Protein AF-A0A8S8Z3J7-F1 (afdb_monomer)

Foldseek 3Di:
DDPVVQPDDQKDKPVVDPCLPRPVLVLLLFFLEKEWEFQAAAPQLLLSSLVSNPPPPLSRAYEYEYEPDDDPVRVLVLLLLLDPPPVSCVPDDVVVVPPPSSVSSSVCNVSNRYWYKYWYWDPVCPPDGSHFTKMWGAHPVRKIKMKGWPDSSRDDPDDPDTIMIGIDICVPHVVVNVVVVVVSVCVVVVVPPPPTIDIGGSNPPPPD

pLDDT: mean 75.48, std 17.72, range [29.05, 98.0]

Structure (mmCIF, N/CA/C/O backbone):
data_AF-A0A8S8Z3J7-F1
#
_entry.id   AF-A0A8S8Z3J7-F1
#
loop_
_atom_site.group_PDB
_atom_site.id
_atom_site.type_symbol
_atom_site.label_atom_id
_atom_site.label_alt_id
_atom_site.label_comp_id
_atom_site.label_asym_id
_atom_site.label_entity_id
_atom_site.label_seq_id
_atom_site.pdbx_PDB_ins_code
_atom_site.Cartn_x
_atom_site.Cartn_y
_atom_site.Cartn_z
_atom_site.occupancy
_atom_site.B_iso_or_equiv
_atom_site.auth_seq_id
_atom_site.auth_comp_id
_atom_site.auth_asym_id
_atom_site.auth_atom_id
_atom_site.pdbx_PDB_model_num
ATOM 1 N N . MET A 1 1 ? -15.210 4.268 5.937 1.00 72.75 1 MET A N 1
ATOM 2 C CA . MET A 1 1 ? -13.773 3.992 5.770 1.00 72.75 1 MET A CA 1
ATOM 3 C C . MET A 1 1 ? -13.221 3.736 7.153 1.00 72.75 1 MET A C 1
ATOM 5 O O . MET A 1 1 ? -12.963 4.691 7.869 1.00 72.75 1 MET A O 1
ATOM 9 N N . GLU A 1 2 ? -13.207 2.475 7.576 1.00 88.94 2 GLU A N 1
ATOM 10 C CA . GLU A 1 2 ? -12.781 2.101 8.930 1.00 88.94 2 GLU A CA 1
ATOM 11 C C . GLU A 1 2 ? -12.040 0.768 8.865 1.00 88.94 2 GLU A C 1
ATOM 13 O O . GLU A 1 2 ? -12.659 -0.281 8.665 1.00 88.94 2 GLU A O 1
ATOM 18 N N . LEU A 1 3 ? -10.720 0.798 9.036 1.00 93.88 3 LEU A N 1
ATOM 19 C CA . LEU A 1 3 ? -9.880 -0.398 8.946 1.00 93.88 3 LEU A CA 1
ATOM 20 C C . LEU A 1 3 ? -10.186 -1.393 10.072 1.00 93.88 3 LEU A C 1
ATOM 22 O O . LEU A 1 3 ? -10.166 -2.599 9.844 1.00 93.88 3 LEU A O 1
ATOM 26 N N . ARG A 1 4 ? -10.576 -0.908 11.257 1.00 95.06 4 ARG A N 1
ATOM 27 C CA . ARG A 1 4 ? -10.956 -1.749 12.410 1.00 95.06 4 ARG A CA 1
ATOM 28 C C . ARG A 1 4 ? -12.144 -2.677 12.167 1.00 95.06 4 ARG A C 1
ATOM 30 O O . ARG A 1 4 ? -12.297 -3.661 12.884 1.00 95.06 4 ARG A O 1
ATOM 37 N N . LYS A 1 5 ? -13.017 -2.361 11.205 1.00 94.69 5 LYS A N 1
ATOM 38 C CA . LYS A 1 5 ? -14.177 -3.207 10.873 1.00 94.69 5 LYS A CA 1
ATOM 39 C C . LYS A 1 5 ? -13.793 -4.417 10.020 1.00 94.69 5 LYS A C 1
ATOM 41 O O . LYS A 1 5 ? -14.600 -5.336 9.874 1.00 94.69 5 LYS A O 1
ATOM 46 N N . LEU A 1 6 ? -12.588 -4.422 9.451 1.00 94.94 6 LEU A N 1
ATOM 47 C CA . LEU A 1 6 ? -12.084 -5.530 8.655 1.00 94.94 6 LEU A CA 1
ATOM 48 C C . LEU A 1 6 ? -11.658 -6.684 9.568 1.00 94.94 6 LEU A C 1
ATOM 50 O O . LEU A 1 6 ? -10.992 -6.491 10.583 1.00 94.94 6 LEU A O 1
ATOM 54 N N . LYS A 1 7 ? -12.021 -7.908 9.182 1.00 95.19 7 LYS A N 1
ATOM 55 C CA . LYS A 1 7 ? -11.568 -9.132 9.854 1.00 95.19 7 LYS A CA 1
ATOM 56 C C . LYS A 1 7 ? -10.196 -9.525 9.313 1.00 95.19 7 LYS A C 1
ATOM 58 O O . LYS A 1 7 ? -10.094 -10.415 8.473 1.00 95.19 7 LYS A O 1
ATOM 63 N N . LEU A 1 8 ? -9.169 -8.802 9.749 1.00 96.44 8 LEU A N 1
ATOM 64 C CA . LEU A 1 8 ? -7.796 -9.021 9.304 1.00 96.44 8 LEU A CA 1
ATOM 65 C C . LEU A 1 8 ? -7.154 -10.187 10.063 1.00 96.44 8 LEU A C 1
ATOM 67 O O . LEU A 1 8 ? -7.309 -10.293 11.280 1.00 96.44 8 LEU A O 1
ATOM 71 N N . LYS A 1 9 ? -6.430 -11.047 9.344 1.00 96.25 9 LYS A N 1
ATOM 72 C CA . LYS A 1 9 ? -5.536 -12.049 9.937 1.00 96.25 9 LYS A CA 1
ATOM 73 C C . LYS A 1 9 ? -4.195 -11.399 10.280 1.00 96.25 9 LYS A C 1
ATOM 75 O O . LYS A 1 9 ? -3.799 -10.437 9.629 1.00 96.25 9 LYS A O 1
ATOM 80 N N . GLU A 1 10 ? -3.480 -11.954 11.254 1.00 95.44 10 GLU A N 1
ATOM 81 C CA . GLU A 1 10 ? -2.094 -11.556 11.562 1.00 95.44 10 GLU A CA 1
ATOM 82 C C . GLU A 1 10 ? -1.112 -11.986 10.464 1.00 95.44 10 GLU A C 1
ATOM 84 O O . GLU A 1 10 ? -0.053 -11.389 10.303 1.00 95.44 10 GLU A O 1
ATOM 89 N N . GLN A 1 11 ? -1.472 -13.006 9.684 1.00 94.25 11 GLN A N 1
ATOM 90 C CA . GLN A 1 11 ? -0.687 -13.497 8.562 1.00 94.25 11 GLN A CA 1
ATOM 91 C C . GLN A 1 11 ? -1.610 -13.944 7.430 1.00 94.25 11 GLN A C 1
ATOM 93 O O . GLN A 1 11 ? -2.671 -14.521 7.680 1.00 94.25 11 GLN A O 1
ATOM 98 N N . TYR A 1 12 ? -1.177 -13.697 6.197 1.00 92.00 12 TYR A N 1
ATOM 99 C CA . TYR A 1 12 ? -1.785 -14.254 4.992 1.00 92.00 12 TYR A CA 1
ATOM 100 C C . TYR A 1 12 ? -0.725 -14.975 4.175 1.00 92.00 12 TYR A C 1
ATOM 102 O O . TYR A 1 12 ? 0.413 -14.498 4.068 1.00 92.00 12 TYR A O 1
ATOM 110 N N . ARG A 1 13 ? -1.109 -16.093 3.563 1.00 88.31 13 ARG A N 1
ATOM 111 C CA . ARG A 1 13 ? -0.211 -16.887 2.725 1.00 88.31 13 ARG A CA 1
ATOM 112 C C . ARG A 1 13 ? -0.861 -17.214 1.395 1.00 88.31 13 ARG A C 1
ATOM 114 O O . ARG A 1 13 ? -2.010 -17.626 1.357 1.00 88.31 13 ARG A O 1
ATOM 121 N N . SER A 1 14 ? -0.133 -17.071 0.295 1.00 85.06 14 SER A N 1
ATOM 122 C CA . SER A 1 14 ? -0.703 -17.234 -1.050 1.00 85.06 14 SER A CA 1
ATOM 123 C C . SER A 1 14 ? -1.132 -18.664 -1.404 1.00 85.06 14 SER A C 1
ATOM 125 O O . SER A 1 14 ? -1.750 -18.868 -2.446 1.00 85.06 14 SER A O 1
ATOM 127 N N . ASP A 1 15 ? -0.748 -19.663 -0.606 1.00 83.94 15 ASP A N 1
ATOM 128 C CA . ASP A 1 15 ? -1.207 -21.050 -0.724 1.00 83.94 15 ASP A CA 1
ATOM 129 C C . ASP A 1 15 ? -2.569 -21.296 -0.061 1.00 83.94 15 ASP A C 1
ATOM 131 O O . ASP A 1 15 ? -3.255 -22.251 -0.426 1.00 83.94 15 ASP A O 1
ATOM 135 N N . GLU A 1 16 ? -2.980 -20.422 0.858 1.00 87.12 16 GLU A N 1
ATOM 136 C CA . GLU A 1 16 ? -4.229 -20.535 1.620 1.00 87.12 16 GLU A CA 1
ATOM 137 C C . GLU A 1 16 ? -5.204 -19.377 1.346 1.00 87.12 16 GLU A C 1
ATOM 139 O O . GLU A 1 16 ? -6.417 -19.554 1.453 1.00 87.12 16 GLU A O 1
ATOM 144 N N . ASP A 1 17 ? -4.680 -18.213 0.960 1.00 88.25 17 ASP A N 1
ATOM 145 C CA . ASP A 1 17 ? -5.386 -16.938 0.865 1.00 88.25 17 ASP A CA 1
ATOM 146 C C . ASP A 1 17 ? -5.181 -16.255 -0.490 1.00 88.25 17 ASP A C 1
ATOM 148 O O . ASP A 1 17 ? -4.097 -16.294 -1.085 1.00 88.25 17 ASP A O 1
ATOM 152 N N . ASP A 1 18 ? -6.183 -15.494 -0.932 1.00 87.88 18 ASP A N 1
ATOM 153 C CA . ASP A 1 18 ? -5.989 -14.492 -1.975 1.00 87.88 18 ASP A CA 1
ATOM 154 C C . ASP A 1 18 ? -5.575 -13.171 -1.314 1.00 87.88 18 ASP A C 1
ATOM 156 O O . ASP A 1 18 ? -6.403 -12.316 -1.018 1.00 87.88 18 ASP A O 1
ATOM 160 N N . ILE A 1 19 ? -4.267 -12.972 -1.105 1.00 87.81 19 ILE A N 1
ATOM 161 C CA . ILE A 1 19 ? -3.706 -11.755 -0.479 1.00 87.81 19 ILE A CA 1
ATOM 162 C C . ILE A 1 19 ? -4.252 -10.464 -1.123 1.00 87.81 19 ILE A C 1
ATOM 164 O O . ILE A 1 19 ? -4.413 -9.441 -0.451 1.00 87.81 19 ILE A O 1
ATOM 168 N N . VAL A 1 20 ? -4.545 -10.477 -2.427 1.00 84.44 20 VAL A N 1
ATOM 169 C CA . VAL A 1 20 ? -5.069 -9.294 -3.112 1.00 84.44 20 VAL A CA 1
ATOM 170 C C . VAL A 1 20 ? -6.524 -9.054 -2.720 1.00 84.44 20 VAL A C 1
ATOM 172 O O . VAL A 1 20 ? -6.868 -7.952 -2.288 1.00 84.44 20 VAL A O 1
ATOM 175 N N . SER A 1 21 ? -7.373 -10.067 -2.878 1.00 86.31 21 SER A N 1
ATOM 176 C CA . SER A 1 21 ? -8.821 -9.941 -2.680 1.00 86.31 21 SER A CA 1
ATOM 177 C C . SER A 1 21 ? -9.226 -9.922 -1.202 1.00 86.31 21 SER A C 1
ATOM 179 O O . SER A 1 21 ? -10.157 -9.205 -0.839 1.00 86.31 21 SER A O 1
ATOM 181 N N . ASP A 1 22 ? -8.509 -10.656 -0.352 1.00 90.44 22 ASP A N 1
ATOM 182 C CA . ASP A 1 22 ? -8.844 -10.873 1.059 1.00 90.44 22 ASP A CA 1
ATOM 183 C C . ASP A 1 22 ? -8.201 -9.837 1.991 1.00 90.44 22 ASP A C 1
ATOM 185 O O . ASP A 1 22 ? -8.687 -9.615 3.102 1.00 90.44 22 ASP A O 1
ATOM 189 N N . PHE A 1 23 ? -7.122 -9.180 1.548 1.00 91.88 23 PHE A N 1
ATOM 190 C CA . PHE A 1 23 ? -6.373 -8.216 2.358 1.00 91.88 23 PHE A CA 1
ATOM 191 C C . PHE A 1 23 ? -6.157 -6.870 1.655 1.00 91.88 23 PHE A C 1
ATOM 193 O O . PHE A 1 23 ? -6.645 -5.843 2.133 1.00 91.88 23 PHE A O 1
ATOM 200 N N . LEU A 1 24 ? -5.457 -6.847 0.514 1.00 89.56 24 LEU A N 1
ATOM 201 C CA . LEU A 1 24 ? -5.016 -5.596 -0.116 1.00 89.56 24 LEU A CA 1
ATOM 202 C C . LEU A 1 24 ? -6.196 -4.706 -0.540 1.00 89.56 24 LEU A C 1
ATOM 204 O O . LEU A 1 24 ? -6.245 -3.533 -0.173 1.00 89.56 24 LEU A O 1
ATOM 208 N N . ILE A 1 25 ? -7.150 -5.246 -1.302 1.00 88.12 25 ILE A N 1
ATOM 209 C CA . ILE A 1 25 ? -8.304 -4.488 -1.806 1.00 88.12 25 ILE A CA 1
ATOM 210 C C . ILE A 1 25 ? -9.227 -4.015 -0.665 1.00 88.12 25 ILE A C 1
ATOM 212 O O . ILE A 1 25 ? -9.579 -2.832 -0.660 1.00 88.12 25 ILE A O 1
ATOM 216 N N . PRO A 1 26 ? -9.600 -4.852 0.328 1.00 91.69 26 PRO A N 1
ATOM 217 C CA . PRO A 1 26 ? -10.362 -4.397 1.491 1.00 91.69 26 PRO A CA 1
ATOM 218 C C . PRO A 1 26 ? -9.701 -3.239 2.247 1.00 91.69 26 PRO A C 1
ATOM 220 O O . PRO A 1 26 ? -10.391 -2.276 2.596 1.00 91.69 26 PRO A O 1
ATOM 223 N N . CYS A 1 27 ? -8.383 -3.303 2.460 1.00 93.00 27 CYS A N 1
ATOM 224 C CA . CYS A 1 27 ? -7.620 -2.243 3.119 1.00 93.00 27 CYS A CA 1
ATOM 225 C C . CYS A 1 27 ? -7.582 -0.957 2.280 1.00 93.00 27 CYS A C 1
ATOM 227 O O . CYS A 1 27 ? -7.902 0.109 2.805 1.00 93.00 27 CYS A O 1
ATOM 229 N N . LEU A 1 28 ? -7.288 -1.052 0.976 1.00 90.1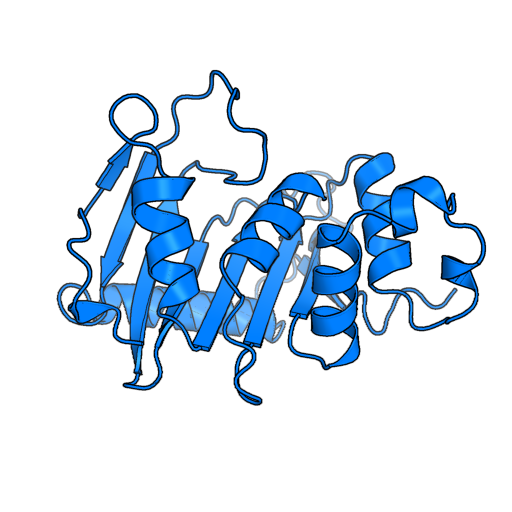9 28 LEU A N 1
ATOM 230 C CA . LEU A 1 28 ? -7.275 0.101 0.062 1.00 90.19 28 LEU A CA 1
ATOM 231 C C . LEU A 1 28 ? -8.636 0.817 0.007 1.00 90.19 28 LEU A C 1
ATOM 233 O O . LEU A 1 28 ? -8.700 2.043 0.071 1.00 90.19 28 LEU A O 1
ATOM 237 N N . ASN A 1 29 ? -9.733 0.056 -0.016 1.00 89.31 29 ASN A N 1
ATOM 238 C CA . ASN A 1 29 ? -11.092 0.605 -0.021 1.00 89.31 29 ASN A CA 1
ATOM 239 C C . ASN A 1 29 ? -11.489 1.278 1.305 1.00 89.31 29 ASN A C 1
ATOM 241 O O . ASN A 1 29 ? -12.511 1.966 1.368 1.00 89.31 29 ASN A O 1
ATOM 245 N N . ASN A 1 30 ? -10.725 1.074 2.380 1.00 91.50 30 ASN A N 1
ATOM 246 C CA . ASN A 1 30 ? -11.019 1.613 3.706 1.00 91.50 30 ASN A CA 1
ATOM 247 C C . ASN A 1 30 ? -9.957 2.586 4.230 1.00 91.50 30 ASN A C 1
ATOM 249 O O . ASN A 1 30 ? -10.141 3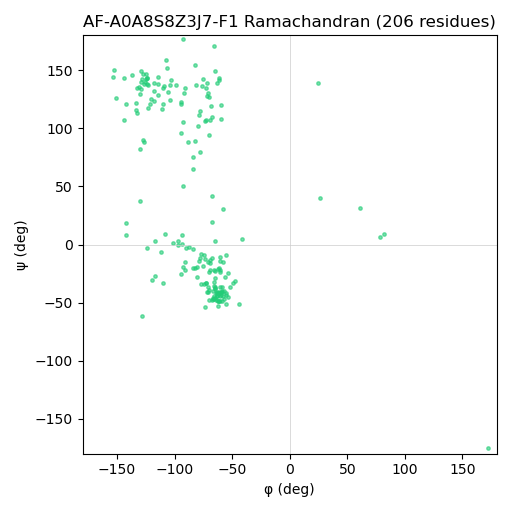.103 5.330 1.00 91.50 30 ASN A O 1
ATOM 253 N N . CYS A 1 31 ? -8.919 2.899 3.451 1.00 91.88 31 CYS A N 1
ATOM 254 C CA . CYS A 1 31 ? -7.886 3.867 3.813 1.00 91.88 31 CYS A CA 1
ATOM 255 C C . CYS A 1 31 ? -8.010 5.180 3.028 1.00 91.88 31 CYS A C 1
ATOM 257 O O . CYS A 1 31 ? -8.484 5.195 1.891 1.00 91.88 31 CYS A O 1
ATOM 259 N N . ILE A 1 32 ? -7.559 6.282 3.629 1.00 91.69 32 ILE A N 1
ATOM 260 C CA . ILE A 1 32 ? -7.315 7.552 2.926 1.00 91.69 32 ILE A CA 1
ATOM 261 C C . ILE A 1 32 ? -5.855 7.669 2.491 1.00 91.69 32 ILE A C 1
ATOM 263 O O . ILE A 1 32 ? -5.560 8.354 1.522 1.00 91.69 32 ILE A O 1
ATOM 267 N N . GLU A 1 33 ? -4.930 6.999 3.168 1.00 92.94 33 GLU A N 1
ATOM 268 C CA . GLU A 1 33 ? -3.519 7.044 2.810 1.00 92.94 33 GLU A CA 1
ATOM 269 C C . GLU A 1 33 ? -2.958 5.642 2.636 1.00 92.94 33 GLU A C 1
ATOM 271 O O . GLU A 1 33 ? -3.265 4.738 3.418 1.00 92.94 33 GLU A O 1
ATOM 276 N N . TYR A 1 34 ? -2.149 5.480 1.592 1.00 94.00 34 TYR A N 1
ATOM 277 C CA . TYR A 1 34 ? -1.443 4.247 1.300 1.00 94.00 34 TYR A CA 1
ATOM 278 C C . TYR A 1 34 ? 0.020 4.518 0.963 1.00 94.00 34 TYR A C 1
ATOM 280 O O . TYR A 1 34 ? 0.344 5.116 -0.063 1.00 94.00 34 TYR A O 1
ATOM 288 N N . ASP A 1 35 ? 0.905 4.017 1.809 1.00 94.19 35 ASP A N 1
ATOM 289 C CA . ASP A 1 35 ? 2.343 4.100 1.624 1.00 94.19 35 ASP A CA 1
ATOM 290 C C . ASP A 1 35 ? 2.900 2.720 1.313 1.00 94.19 35 ASP A C 1
ATOM 292 O O . ASP A 1 35 ? 2.546 1.731 1.958 1.00 94.19 35 ASP A O 1
ATOM 296 N N . ARG A 1 36 ? 3.780 2.627 0.321 1.00 92.19 36 ARG A N 1
ATOM 297 C CA . ARG A 1 36 ? 4.351 1.350 -0.104 1.00 92.19 36 ARG A CA 1
ATOM 298 C C . ARG A 1 36 ? 5.808 1.521 -0.482 1.00 92.19 36 ARG A C 1
ATOM 300 O O . ARG A 1 36 ? 6.118 2.257 -1.411 1.00 92.19 36 ARG A O 1
ATOM 307 N N . ALA A 1 37 ? 6.683 0.792 0.199 1.00 89.12 37 ALA A N 1
ATOM 308 C CA . ALA A 1 37 ? 8.053 0.566 -0.236 1.00 89.12 37 ALA A CA 1
ATOM 309 C C . ALA A 1 37 ? 8.185 -0.869 -0.752 1.00 89.12 37 ALA A C 1
ATOM 311 O O . ALA A 1 37 ? 7.693 -1.817 -0.128 1.00 89.12 37 ALA A O 1
ATOM 312 N N . VAL A 1 38 ? 8.773 -1.005 -1.935 1.00 85.19 38 VAL A N 1
ATOM 313 C CA . VAL A 1 38 ? 8.902 -2.270 -2.656 1.00 85.19 38 VAL A CA 1
ATOM 314 C C . VAL A 1 38 ? 10.136 -2.233 -3.557 1.00 85.19 38 VAL A C 1
ATOM 316 O O . VAL A 1 38 ? 10.537 -1.188 -4.057 1.00 85.19 38 VAL A O 1
ATOM 319 N N . GLU A 1 39 ? 10.724 -3.402 -3.782 1.00 77.56 39 GLU A N 1
ATOM 320 C CA . GLU A 1 39 ? 11.913 -3.610 -4.614 1.00 77.56 39 GLU A CA 1
ATOM 321 C C . GLU A 1 39 ? 11.778 -3.045 -6.036 1.00 77.56 39 GLU A C 1
ATOM 323 O O . GLU A 1 39 ? 12.671 -2.348 -6.507 1.00 77.56 39 GLU A O 1
ATOM 328 N N . TYR A 1 40 ? 10.643 -3.273 -6.701 1.00 74.75 40 TYR A N 1
ATOM 329 C CA . TYR A 1 40 ? 10.290 -2.595 -7.947 1.00 74.75 40 TYR A CA 1
ATOM 330 C C . TYR A 1 40 ? 8.773 -2.531 -8.146 1.00 74.75 40 TYR A C 1
ATOM 332 O O . TYR A 1 40 ? 8.034 -3.458 -7.805 1.00 74.75 40 TYR A O 1
ATOM 340 N N . VAL A 1 41 ? 8.293 -1.432 -8.724 1.00 79.12 41 VAL A N 1
ATOM 341 C CA . VAL A 1 41 ? 6.889 -1.263 -9.121 1.00 79.12 41 VAL A CA 1
ATOM 342 C C . VAL A 1 41 ? 6.702 -1.725 -10.565 1.00 79.12 41 VAL A C 1
ATOM 344 O O . VAL A 1 41 ? 7.474 -1.357 -11.448 1.00 79.12 41 VAL A O 1
ATOM 347 N N . THR A 1 42 ? 5.641 -2.490 -10.823 1.00 78.31 42 THR A N 1
ATOM 348 C CA . THR A 1 42 ? 5.220 -2.864 -12.183 1.00 78.31 42 THR A CA 1
ATOM 349 C C . THR A 1 42 ? 3.949 -2.119 -12.577 1.00 78.31 42 THR A C 1
ATOM 351 O O . THR A 1 42 ? 3.148 -1.725 -11.721 1.00 78.31 42 THR A O 1
ATOM 354 N N . LEU A 1 43 ? 3.690 -2.000 -13.882 1.00 77.38 43 LEU A N 1
ATOM 355 C CA . LEU A 1 43 ? 2.436 -1.416 -14.365 1.00 77.38 43 LEU A CA 1
ATOM 356 C C . LEU A 1 43 ? 1.199 -2.191 -13.878 1.00 77.38 43 LEU A C 1
ATOM 358 O O . LEU A 1 43 ? 0.183 -1.596 -13.507 1.00 77.38 43 LEU A O 1
ATOM 362 N N . SER A 1 44 ? 1.277 -3.525 -13.880 1.00 75.69 44 SER A N 1
ATOM 363 C CA . SER A 1 44 ? 0.167 -4.377 -13.444 1.00 75.69 44 SER A CA 1
ATOM 364 C C . SER A 1 44 ? -0.153 -4.159 -11.972 1.00 75.69 44 SER A C 1
ATOM 366 O O . SER A 1 44 ? -1.326 -4.127 -11.610 1.00 75.69 44 SER A O 1
ATOM 368 N N . GLY A 1 45 ? 0.863 -4.036 -11.122 1.00 79.62 45 GLY A N 1
ATOM 369 C CA . GLY A 1 45 ? 0.636 -3.812 -9.706 1.00 79.62 45 GLY A CA 1
ATOM 370 C C . GLY A 1 45 ? 0.114 -2.404 -9.431 1.00 79.62 45 GLY A C 1
ATOM 371 O O . GLY A 1 45 ? -0.838 -2.262 -8.669 1.00 79.62 45 GLY A O 1
ATOM 372 N N . LEU A 1 46 ? 0.638 -1.379 -10.113 1.00 80.06 46 LEU A N 1
ATOM 373 C CA . LEU A 1 46 ? 0.113 -0.013 -10.007 1.00 80.06 46 LEU A CA 1
ATOM 374 C C . LEU A 1 46 ? -1.374 0.061 -10.375 1.00 80.06 46 LEU A C 1
ATOM 376 O O . LEU A 1 46 ? -2.157 0.727 -9.707 1.00 80.06 46 LEU A O 1
ATOM 380 N N . THR A 1 47 ? -1.760 -0.688 -11.403 1.00 78.62 47 THR A N 1
ATOM 381 C CA . THR A 1 47 ? -3.151 -0.829 -11.836 1.00 78.62 47 THR A CA 1
ATOM 382 C C . THR A 1 47 ? -4.028 -1.504 -10.780 1.00 78.62 47 THR A C 1
ATOM 384 O O . THR A 1 47 ? -5.153 -1.076 -10.540 1.00 78.62 47 THR A O 1
ATOM 387 N N . THR A 1 48 ? -3.535 -2.551 -10.116 1.00 78.38 48 THR A N 1
ATOM 388 C CA . THR A 1 48 ? -4.257 -3.174 -8.995 1.00 78.38 48 THR A CA 1
ATOM 389 C C . THR A 1 48 ? -4.441 -2.188 -7.841 1.00 78.38 48 THR A C 1
ATOM 391 O O . THR A 1 48 ? -5.534 -2.094 -7.285 1.00 78.38 48 THR A O 1
ATOM 394 N N . LEU A 1 49 ? -3.401 -1.416 -7.510 1.00 81.62 49 LEU A N 1
ATOM 395 C CA . LEU A 1 49 ? -3.469 -0.401 -6.460 1.00 81.62 49 LEU A CA 1
ATOM 396 C C . LEU A 1 49 ? -4.473 0.703 -6.802 1.00 81.62 49 LEU A C 1
ATOM 398 O O . LEU A 1 49 ? -5.287 1.057 -5.955 1.00 81.62 49 LEU A O 1
ATOM 402 N N . SER A 1 50 ? -4.474 1.206 -8.040 1.00 77.06 50 SER A N 1
ATOM 403 C CA . SER A 1 50 ? -5.421 2.244 -8.463 1.00 77.06 50 SER A CA 1
ATOM 404 C C . SER A 1 50 ? -6.874 1.766 -8.454 1.00 77.06 50 SER A C 1
ATOM 406 O O . SER A 1 50 ? -7.769 2.578 -8.241 1.00 77.06 50 SER A O 1
ATOM 408 N N . LEU A 1 51 ? -7.112 0.463 -8.660 1.00 73.50 51 LEU A N 1
ATOM 409 C CA . LEU A 1 51 ? -8.442 -0.149 -8.561 1.00 73.50 51 LEU A CA 1
ATOM 410 C C . LEU A 1 51 ? -8.944 -0.279 -7.115 1.00 73.50 51 LEU A C 1
ATOM 412 O O . LEU A 1 51 ? -10.138 -0.198 -6.864 1.00 73.50 51 LEU A O 1
ATOM 416 N N . GLY A 1 52 ? -8.055 -0.504 -6.148 1.00 71.25 52 GLY A N 1
ATOM 417 C CA . GLY A 1 52 ? -8.443 -0.493 -4.733 1.00 71.25 52 GLY A CA 1
ATOM 418 C C . GLY A 1 52 ? -8.541 0.924 -4.163 1.00 71.25 52 GLY A C 1
ATOM 419 O O . GLY A 1 52 ? -9.297 1.182 -3.235 1.00 71.25 52 GLY A O 1
ATOM 420 N N . PHE A 1 53 ? -7.781 1.865 -4.718 1.00 74.06 53 PHE A N 1
ATOM 421 C CA . PHE A 1 53 ? -7.688 3.242 -4.241 1.00 74.06 53 PHE A CA 1
ATOM 422 C C . PHE A 1 53 ? -8.697 4.155 -4.958 1.00 74.06 53 PHE A C 1
ATOM 424 O O . PHE A 1 53 ? -8.356 5.199 -5.510 1.00 74.06 53 PHE A O 1
ATOM 431 N N . HIS A 1 54 ? -9.963 3.730 -4.998 1.00 63.69 54 HIS A N 1
ATOM 432 C CA . HIS A 1 54 ? -11.058 4.463 -5.650 1.00 63.69 54 HIS A CA 1
ATOM 433 C C . HIS A 1 54 ? -11.693 5.551 -4.781 1.00 63.69 54 HIS A C 1
ATOM 435 O O . HIS A 1 54 ? -12.552 6.295 -5.255 1.00 63.69 54 HIS A O 1
ATOM 441 N N . ASN A 1 55 ? -11.263 5.686 -3.527 1.0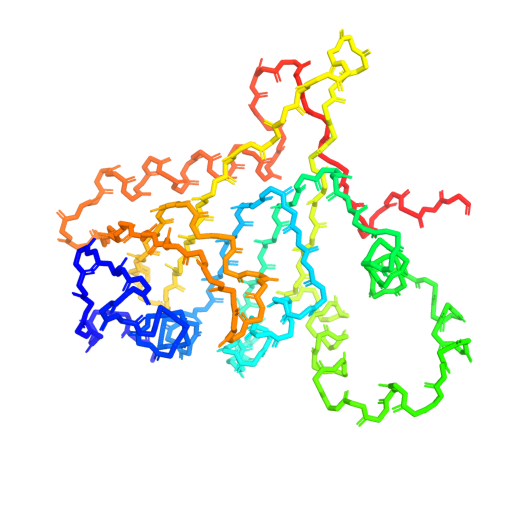0 59.50 55 ASN A N 1
ATOM 442 C CA . ASN A 1 55 ? -11.752 6.736 -2.647 1.00 59.50 55 ASN A CA 1
ATOM 443 C C . ASN A 1 55 ? -11.081 8.066 -2.994 1.00 59.50 55 ASN A C 1
ATOM 445 O O . ASN A 1 55 ? -10.171 8.523 -2.310 1.00 59.50 55 ASN A O 1
ATOM 449 N N . SER A 1 56 ? -11.584 8.710 -4.048 1.00 51.19 56 SER A N 1
ATOM 450 C CA . SER A 1 56 ? -11.266 10.075 -4.486 1.00 51.19 56 SER A CA 1
ATOM 451 C C . SER A 1 56 ? -11.763 11.142 -3.502 1.00 51.19 56 SER A C 1
ATOM 453 O O . SER A 1 56 ? -12.305 12.173 -3.899 1.00 51.19 56 SER A O 1
ATOM 455 N N . THR A 1 57 ? -11.610 10.910 -2.196 1.00 59.59 57 THR A N 1
ATOM 456 C CA . THR A 1 57 ? -11.649 12.030 -1.259 1.00 59.59 57 THR A CA 1
ATOM 457 C C . THR A 1 57 ? -10.470 12.945 -1.605 1.00 59.59 57 THR A C 1
ATOM 459 O O . THR A 1 57 ? -9.387 12.429 -1.890 1.00 59.59 57 THR A O 1
ATOM 462 N N . PRO A 1 58 ? -10.633 14.279 -1.586 1.00 60.19 58 PRO A N 1
ATOM 463 C CA . PRO A 1 58 ? -9.555 15.208 -1.940 1.00 60.19 58 PRO A CA 1
ATOM 464 C C . PRO A 1 58 ? -8.255 14.975 -1.157 1.00 60.19 58 PRO A C 1
ATOM 466 O O . PRO A 1 58 ? -7.174 15.303 -1.631 1.00 60.19 58 PRO A O 1
ATOM 469 N N . ASN A 1 59 ? -8.360 14.370 0.030 1.00 70.31 59 ASN A N 1
ATOM 470 C CA . ASN A 1 59 ? -7.240 14.114 0.926 1.00 70.31 59 ASN A CA 1
ATOM 471 C C . ASN A 1 59 ? -6.604 12.729 0.743 1.00 70.31 59 ASN A C 1
ATOM 473 O O . ASN A 1 59 ? -5.670 12.407 1.476 1.00 70.31 59 ASN A O 1
ATOM 477 N N . ALA A 1 60 ? -7.092 11.903 -0.187 1.00 83.31 60 ALA A N 1
ATOM 478 C CA . ALA A 1 60 ? -6.547 10.569 -0.365 1.00 83.31 60 ALA A CA 1
ATOM 479 C C . ALA A 1 60 ? -5.153 10.624 -1.002 1.00 83.31 60 ALA A C 1
ATOM 481 O O . ALA A 1 60 ? -4.982 11.243 -2.051 1.00 83.31 60 ALA A O 1
ATOM 482 N N . ARG A 1 61 ? -4.152 9.972 -0.406 1.00 89.75 61 ARG A N 1
ATOM 483 C CA . ARG A 1 61 ? -2.768 10.005 -0.900 1.00 89.75 61 ARG A CA 1
ATOM 484 C C . ARG A 1 61 ? -2.140 8.620 -0.979 1.00 89.75 61 ARG A C 1
ATOM 486 O O . ARG A 1 61 ? -2.203 7.845 -0.036 1.00 89.75 61 ARG A O 1
ATOM 493 N N . MET A 1 62 ? -1.468 8.349 -2.085 1.00 90.94 62 MET A N 1
ATOM 494 C CA . MET A 1 62 ? -0.670 7.161 -2.325 1.00 90.94 62 MET A CA 1
ATOM 495 C C . MET A 1 62 ? 0.788 7.556 -2.556 1.00 90.94 62 MET A C 1
ATOM 497 O O . MET A 1 62 ? 1.088 8.346 -3.454 1.00 90.94 62 MET A O 1
ATOM 501 N N . ARG A 1 63 ? 1.704 6.999 -1.763 1.00 92.06 63 ARG A N 1
ATOM 502 C CA . ARG A 1 63 ? 3.147 7.227 -1.884 1.00 92.06 63 ARG A CA 1
ATOM 503 C C . ARG A 1 63 ? 3.865 5.912 -2.119 1.00 92.06 63 ARG A C 1
ATOM 505 O O . ARG A 1 63 ? 3.792 4.993 -1.308 1.00 92.06 63 ARG A O 1
ATOM 512 N N . LEU A 1 64 ? 4.575 5.828 -3.234 1.00 89.88 64 LEU A N 1
ATOM 513 C CA . LEU A 1 64 ? 5.306 4.639 -3.639 1.00 89.88 64 LEU A CA 1
ATOM 514 C C . LEU A 1 64 ? 6.807 4.929 -3.623 1.00 89.88 64 LEU A C 1
ATOM 516 O O . LEU A 1 64 ? 7.260 5.894 -4.238 1.00 89.88 64 LEU A O 1
ATOM 520 N N . ILE A 1 65 ? 7.576 4.079 -2.952 1.00 87.00 65 ILE A N 1
ATOM 521 C CA . ILE A 1 65 ? 9.030 4.001 -3.079 1.00 87.00 65 ILE A CA 1
ATOM 522 C C . ILE A 1 65 ? 9.343 2.692 -3.793 1.00 87.00 65 ILE A C 1
ATOM 524 O O . ILE A 1 65 ? 8.966 1.614 -3.333 1.00 87.00 65 ILE A O 1
ATOM 528 N N . SER A 1 66 ? 10.010 2.803 -4.933 1.00 83.50 66 SER A N 1
ATOM 529 C CA . SER A 1 66 ? 10.461 1.674 -5.737 1.00 83.50 66 SER A CA 1
ATOM 530 C C . SER A 1 66 ? 11.980 1.649 -5.759 1.00 83.50 66 SER A C 1
ATOM 532 O O . SER A 1 66 ? 12.599 2.706 -5.847 1.00 83.50 66 SER A O 1
ATOM 534 N N . GLY A 1 67 ? 12.601 0.475 -5.760 1.00 79.31 67 GLY A N 1
ATOM 535 C CA . GLY A 1 67 ? 14.004 0.363 -6.152 1.00 79.31 67 GLY A CA 1
ATOM 536 C C . GLY A 1 67 ? 14.217 0.699 -7.635 1.00 79.31 67 GLY A C 1
ATOM 537 O O . GLY A 1 67 ? 13.266 0.873 -8.403 1.00 79.31 67 GLY A O 1
ATOM 538 N N . HIS A 1 68 ? 15.487 0.803 -8.026 1.00 71.56 68 HIS A N 1
ATOM 539 C CA . HIS A 1 68 ? 15.935 1.205 -9.366 1.00 71.56 68 HIS A CA 1
ATOM 540 C C . HIS A 1 68 ? 15.848 0.108 -10.441 1.00 71.56 68 HIS A C 1
ATOM 542 O O . HIS A 1 68 ? 16.018 0.395 -11.627 1.00 71.56 68 HIS A O 1
ATOM 548 N N . GLN A 1 69 ? 15.609 -1.147 -10.053 1.00 68.56 69 GLN A N 1
ATOM 549 C CA . GLN A 1 69 ? 15.605 -2.279 -10.977 1.00 68.56 69 GLN A CA 1
ATOM 550 C C . GLN A 1 69 ? 14.256 -2.394 -11.692 1.00 68.56 69 GLN A C 1
ATOM 552 O O . GLN A 1 69 ? 13.346 -3.086 -11.248 1.00 68.56 69 GLN A O 1
ATOM 557 N N . PHE A 1 70 ? 14.125 -1.710 -12.827 1.00 68.31 70 PHE A N 1
ATOM 558 C CA . PHE A 1 70 ? 12.937 -1.784 -13.674 1.00 68.31 70 PHE A CA 1
ATOM 559 C C . PHE A 1 70 ? 13.169 -2.645 -14.910 1.00 68.31 70 PHE A C 1
ATOM 561 O O . PHE A 1 70 ? 14.190 -2.536 -15.591 1.00 68.31 70 PHE A O 1
ATOM 568 N N . GLY A 1 71 ? 12.153 -3.422 -15.289 1.00 67.81 71 GLY A N 1
ATOM 569 C CA . GLY A 1 71 ? 12.066 -3.910 -16.659 1.00 67.81 71 GLY A CA 1
ATOM 570 C C . GLY A 1 71 ? 11.963 -2.727 -17.629 1.00 67.81 71 GLY A C 1
ATOM 571 O O . GLY A 1 71 ? 11.252 -1.762 -17.360 1.00 67.81 71 GLY A O 1
ATOM 572 N N . ILE A 1 72 ? 12.619 -2.808 -18.792 1.00 70.44 72 ILE A N 1
ATOM 573 C CA . ILE A 1 72 ? 12.639 -1.724 -19.802 1.00 70.44 72 ILE A CA 1
ATOM 574 C C . ILE A 1 72 ? 11.218 -1.251 -20.165 1.00 70.44 72 ILE A C 1
ATOM 576 O O . ILE A 1 72 ? 10.978 -0.063 -20.381 1.00 70.44 72 ILE A O 1
ATOM 580 N N . LYS A 1 73 ? 10.256 -2.182 -20.225 1.00 71.19 73 LYS A N 1
ATOM 581 C CA . LYS A 1 73 ? 8.845 -1.872 -20.505 1.00 71.19 73 LYS A CA 1
ATOM 582 C C . LYS A 1 73 ? 8.202 -1.051 -19.387 1.00 71.19 73 LYS A C 1
ATOM 584 O O . LYS A 1 73 ? 7.547 -0.057 -19.689 1.00 71.19 73 LYS A O 1
ATOM 589 N N . ASP A 1 74 ? 8.404 -1.453 -18.133 1.00 73.94 74 ASP A N 1
ATOM 590 C CA . ASP A 1 74 ? 7.863 -0.750 -16.972 1.00 73.94 74 ASP A CA 1
ATOM 591 C C . ASP A 1 74 ? 8.519 0.624 -16.829 1.00 73.94 74 ASP A C 1
ATOM 593 O O . ASP A 1 74 ? 7.797 1.608 -16.745 1.00 73.94 74 ASP A O 1
ATOM 597 N N . LEU A 1 75 ? 9.848 0.738 -16.942 1.00 73.94 75 LEU A N 1
ATOM 598 C CA . LEU A 1 75 ? 10.539 2.032 -16.872 1.00 73.94 75 LEU A CA 1
ATOM 599 C C . LEU A 1 75 ? 9.979 3.027 -17.893 1.00 73.94 75 LEU A C 1
ATOM 601 O O . LEU A 1 75 ? 9.559 4.119 -17.527 1.00 73.94 75 LEU A O 1
ATOM 605 N N . ASN A 1 76 ? 9.886 2.622 -19.163 1.00 72.62 76 ASN A N 1
ATOM 606 C CA . ASN A 1 76 ? 9.331 3.464 -20.222 1.00 72.62 76 ASN A CA 1
ATOM 607 C C . ASN A 1 76 ? 7.887 3.897 -19.933 1.00 72.62 76 ASN A C 1
ATOM 609 O O . ASN A 1 76 ? 7.491 5.009 -20.282 1.00 72.62 76 ASN A O 1
ATOM 613 N N . MET A 1 77 ? 7.087 3.021 -19.326 1.00 74.00 77 MET A N 1
ATOM 614 C CA . MET A 1 77 ? 5.712 3.326 -18.948 1.00 74.00 77 MET A CA 1
ATOM 615 C C . MET A 1 77 ? 5.656 4.320 -17.786 1.00 74.00 77 MET A C 1
ATOM 617 O O . MET A 1 77 ? 4.941 5.318 -17.866 1.00 74.00 77 MET A O 1
ATOM 621 N N . MET A 1 78 ? 6.434 4.071 -16.733 1.00 76.69 78 MET A N 1
ATOM 622 C CA . MET A 1 78 ? 6.502 4.909 -15.539 1.00 76.69 78 MET A CA 1
ATOM 623 C C . MET A 1 78 ? 7.036 6.300 -15.888 1.00 76.69 78 MET A C 1
ATOM 625 O O . MET A 1 78 ? 6.424 7.301 -15.528 1.00 76.69 78 MET A O 1
ATOM 629 N N . THR A 1 79 ? 8.091 6.389 -16.699 1.00 74.19 79 THR A N 1
ATOM 630 C CA . THR A 1 79 ? 8.594 7.664 -17.218 1.00 74.19 79 THR A CA 1
ATOM 631 C C . THR A 1 79 ? 7.507 8.448 -17.947 1.00 74.19 79 THR A C 1
ATOM 633 O O . THR A 1 79 ? 7.386 9.649 -17.740 1.00 74.19 79 THR A O 1
ATOM 636 N N . LYS A 1 80 ? 6.672 7.797 -18.765 1.00 74.75 80 LYS A N 1
ATOM 637 C CA . LYS A 1 80 ? 5.581 8.482 -19.474 1.00 74.75 80 LYS A CA 1
ATOM 638 C C . LYS A 1 80 ? 4.437 8.901 -18.550 1.00 74.75 80 LYS A C 1
ATOM 640 O O . LYS A 1 80 ? 3.918 9.996 -18.730 1.00 74.75 80 LYS A O 1
ATOM 645 N N . LEU A 1 81 ? 4.046 8.051 -17.597 1.00 75.00 81 LEU A N 1
ATOM 646 C CA . LEU A 1 81 ? 2.958 8.314 -16.643 1.00 75.00 81 LEU A CA 1
ATOM 647 C C . LEU A 1 81 ? 3.277 9.480 -15.702 1.00 75.00 81 LEU A C 1
ATOM 649 O O . LEU A 1 81 ? 2.385 10.254 -15.373 1.00 75.00 81 LEU A O 1
ATOM 653 N N . PHE A 1 82 ? 4.539 9.602 -15.291 1.00 73.75 82 PHE A N 1
ATOM 654 C CA . PHE A 1 82 ? 4.997 10.611 -14.333 1.00 73.75 82 PHE A CA 1
ATOM 655 C C . PHE A 1 82 ? 5.710 11.805 -15.000 1.00 73.75 82 PHE A C 1
ATOM 657 O O . PHE A 1 82 ? 6.134 12.730 -14.306 1.00 73.75 82 PHE A O 1
ATOM 664 N N . SER A 1 83 ? 5.828 11.830 -16.336 1.00 70.88 83 SER A N 1
ATOM 665 C CA . SER A 1 83 ? 6.382 12.976 -17.071 1.00 70.88 83 SER A CA 1
ATOM 666 C C . SER A 1 83 ? 5.412 14.157 -17.051 1.00 70.88 83 SER A C 1
ATOM 668 O O . SER A 1 83 ? 4.250 14.038 -17.434 1.00 70.88 83 SER A O 1
ATOM 670 N N . LYS A 1 84 ? 5.919 15.340 -16.689 1.00 61.12 84 LYS A N 1
ATOM 671 C CA . LYS A 1 84 ? 5.163 16.604 -16.734 1.00 61.12 84 LYS A CA 1
ATOM 672 C C . LYS A 1 84 ? 4.898 17.123 -18.150 1.00 61.12 84 LYS A C 1
ATOM 674 O O . LYS A 1 84 ? 4.051 17.997 -18.332 1.00 61.12 84 LYS A O 1
ATOM 679 N N . ASN A 1 85 ? 5.597 16.606 -19.163 1.00 54.66 85 ASN A N 1
ATOM 680 C CA . ASN A 1 85 ? 5.410 17.046 -20.540 1.00 54.66 85 ASN A CA 1
ATOM 681 C C . ASN A 1 85 ? 4.161 16.384 -21.131 1.00 54.66 85 ASN A C 1
ATOM 683 O O . ASN A 1 85 ? 4.204 15.245 -21.593 1.00 54.66 85 ASN A O 1
ATOM 687 N N . GLY A 1 86 ? 3.057 17.135 -21.206 1.00 49.00 86 GLY A N 1
ATOM 688 C CA . GLY A 1 86 ? 1.783 16.688 -21.794 1.00 49.00 86 GLY A CA 1
ATOM 689 C C . GLY A 1 86 ? 1.861 16.175 -23.246 1.00 49.00 86 GLY A C 1
ATOM 690 O O . GLY A 1 86 ? 0.901 15.594 -23.745 1.00 49.00 86 GLY A O 1
ATOM 691 N N . ASN A 1 87 ? 3.003 16.339 -23.927 1.00 46.16 87 ASN A N 1
ATOM 692 C CA . ASN A 1 87 ? 3.270 15.795 -25.261 1.00 46.16 87 ASN A CA 1
ATOM 693 C C . ASN A 1 87 ? 3.767 14.336 -25.266 1.00 46.16 87 ASN A C 1
ATOM 695 O O . ASN A 1 87 ? 3.597 13.668 -26.285 1.00 46.16 87 ASN A O 1
ATOM 699 N N . SER A 1 88 ? 4.307 13.802 -24.162 1.00 52.34 88 SER A N 1
ATOM 700 C CA . SER A 1 88 ? 4.772 12.400 -24.086 1.00 52.34 88 SER A CA 1
ATOM 701 C C . SER A 1 88 ? 3.637 11.386 -24.290 1.00 52.34 88 SER A C 1
ATOM 703 O O . SER A 1 88 ? 3.877 10.243 -24.681 1.00 52.34 88 SER A O 1
ATOM 705 N N . TRP A 1 89 ? 2.389 11.818 -24.081 1.00 51.22 89 TRP A N 1
ATOM 706 C CA . TRP A 1 89 ? 1.198 10.979 -24.204 1.00 51.22 89 TRP A CA 1
ATOM 707 C C . TRP A 1 89 ? 0.562 10.978 -25.603 1.00 51.22 89 TRP A C 1
ATOM 709 O O . TRP A 1 89 ? -0.220 10.084 -25.911 1.00 51.22 89 TRP A O 1
ATOM 719 N N . LYS A 1 90 ? 0.916 11.919 -26.494 1.00 50.25 90 LYS A N 1
ATOM 720 C CA . LYS A 1 90 ? 0.436 11.904 -27.895 1.00 50.25 90 LYS A CA 1
ATOM 721 C C . LYS A 1 90 ? 0.956 10.696 -28.681 1.00 50.25 90 LYS A C 1
ATOM 723 O O . LYS A 1 90 ? 0.327 10.282 -29.647 1.00 50.25 90 LYS A O 1
ATOM 728 N N . ASN A 1 91 ? 2.067 10.116 -28.227 1.00 49.00 91 ASN A N 1
ATOM 729 C CA . ASN A 1 91 ? 2.694 8.931 -28.812 1.00 49.00 91 ASN A CA 1
ATOM 730 C C . ASN A 1 91 ? 2.234 7.619 -28.155 1.00 49.00 91 ASN A C 1
ATOM 732 O O . ASN A 1 91 ? 2.825 6.567 -28.407 1.00 49.00 91 ASN A O 1
ATOM 736 N N . PHE A 1 92 ? 1.225 7.650 -27.279 1.00 53.31 92 PHE A N 1
ATOM 737 C CA . PHE A 1 92 ? 0.590 6.413 -26.848 1.00 53.31 92 PHE A CA 1
ATOM 738 C C . PHE A 1 92 ? -0.247 5.843 -27.982 1.00 53.31 92 PHE A C 1
ATOM 740 O O . PHE A 1 92 ? -0.979 6.570 -28.650 1.00 53.31 92 PHE A O 1
ATOM 747 N N . ASN A 1 93 ? -0.184 4.523 -28.156 1.00 51.62 93 ASN A N 1
ATOM 748 C CA . ASN A 1 93 ? -1.115 3.842 -29.036 1.00 51.62 93 ASN A CA 1
ATOM 749 C C . ASN A 1 93 ? -2.540 4.114 -28.505 1.00 51.62 93 ASN A C 1
ATOM 751 O O . ASN A 1 93 ? -2.810 3.769 -27.350 1.00 51.62 93 ASN A O 1
ATOM 755 N N . PRO A 1 94 ? -3.446 4.741 -29.275 1.00 48.62 94 PRO A N 1
ATOM 756 C CA . PRO A 1 94 ? -4.787 5.095 -28.805 1.00 48.62 94 PRO A CA 1
ATOM 757 C C . PRO A 1 94 ? -5.611 3.894 -28.319 1.00 48.62 94 PRO A C 1
ATOM 759 O O . PRO A 1 94 ? -6.597 4.084 -27.615 1.00 48.62 94 PRO A O 1
ATOM 762 N N . GLU A 1 95 ? -5.208 2.662 -28.636 1.00 50.66 95 GLU A N 1
ATOM 763 C CA . GLU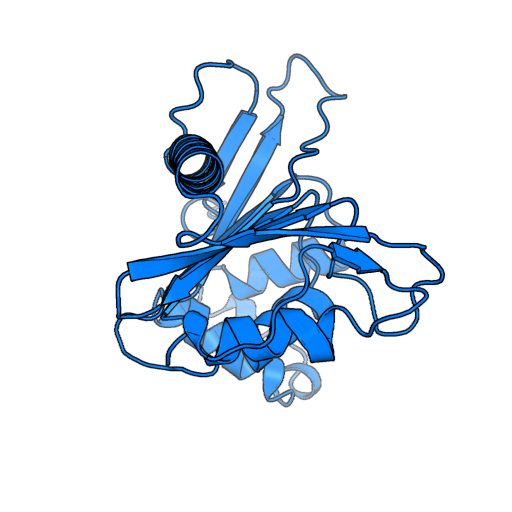 A 1 95 ? -5.790 1.440 -28.068 1.00 50.66 95 GLU A CA 1
ATOM 764 C C . GLU A 1 95 ? -5.403 1.189 -26.600 1.00 50.66 95 GLU A C 1
ATOM 766 O O . GLU A 1 95 ? -6.237 0.719 -25.835 1.00 50.66 95 GLU A O 1
ATOM 771 N N . LEU A 1 96 ? -4.193 1.568 -26.169 1.00 49.03 96 LEU A N 1
ATOM 772 C CA . LEU A 1 96 ? -3.769 1.511 -24.760 1.00 49.03 96 LEU A CA 1
ATOM 773 C C . LEU A 1 96 ? -4.428 2.626 -23.932 1.00 49.03 96 LEU A C 1
ATOM 775 O O . LEU A 1 96 ? -4.785 2.406 -22.784 1.00 49.03 96 LEU A O 1
ATOM 779 N N . ILE A 1 97 ? -4.659 3.805 -24.522 1.00 51.22 97 ILE A N 1
ATOM 780 C CA . ILE A 1 97 ? -5.348 4.933 -23.857 1.00 51.22 97 ILE A CA 1
ATOM 781 C C . ILE A 1 97 ? -6.820 4.599 -23.543 1.00 51.22 97 ILE A C 1
ATOM 783 O O . ILE A 1 97 ? -7.406 5.190 -22.641 1.00 51.22 97 ILE A O 1
ATOM 787 N N . ARG A 1 98 ? -7.426 3.632 -24.246 1.00 52.56 98 ARG A N 1
ATOM 788 C CA . ARG A 1 98 ? -8.795 3.166 -23.955 1.00 52.56 98 ARG A CA 1
ATOM 789 C C . ARG A 1 98 ? -8.891 2.293 -22.707 1.00 52.56 98 ARG A C 1
ATOM 791 O O . ARG A 1 98 ? -10.007 1.985 -22.290 1.00 52.56 98 ARG A O 1
ATOM 798 N N . ASP A 1 99 ? -7.770 1.888 -22.112 1.00 68.00 99 ASP A N 1
ATOM 799 C CA . ASP A 1 99 ? -7.808 1.153 -20.857 1.00 68.00 99 ASP A CA 1
ATOM 800 C C . ASP A 1 99 ? -8.174 2.110 -19.715 1.00 68.00 99 ASP A C 1
ATOM 802 O O . ASP A 1 99 ? -7.370 2.933 -19.270 1.00 68.00 99 ASP A O 1
ATOM 806 N N . VAL A 1 100 ? -9.415 1.989 -19.237 1.00 67.62 100 VAL A N 1
ATOM 807 C CA . VAL A 1 100 ? -9.984 2.745 -18.108 1.00 67.62 100 VAL A CA 1
ATOM 808 C C . VAL A 1 100 ? -9.035 2.764 -16.903 1.00 67.62 100 VAL A C 1
ATOM 810 O O . VAL A 1 100 ? -8.976 3.754 -16.174 1.00 67.62 100 VAL A O 1
ATOM 813 N N . LYS A 1 101 ? -8.247 1.699 -16.720 1.00 73.38 101 LYS A N 1
ATOM 814 C CA . LYS A 1 101 ? -7.279 1.562 -15.630 1.00 73.38 101 LYS A CA 1
ATOM 815 C C . LYS A 1 101 ? -6.122 2.557 -15.734 1.00 73.38 101 LYS A C 1
ATOM 817 O O . LYS A 1 101 ? -5.713 3.132 -14.729 1.00 73.38 101 LYS A O 1
ATOM 822 N N . LEU A 1 102 ? -5.614 2.804 -16.942 1.00 75.12 102 LEU A N 1
ATOM 823 C CA . LEU A 1 102 ? -4.520 3.755 -17.158 1.00 75.12 102 LEU A CA 1
ATOM 824 C C . LEU A 1 102 ? -4.979 5.200 -16.965 1.00 75.12 102 LEU A C 1
ATOM 826 O O . LEU A 1 102 ? -4.238 6.010 -16.411 1.00 75.12 102 LEU A O 1
ATOM 830 N N . GLU A 1 103 ? -6.211 5.516 -17.364 1.00 76.56 103 GLU A N 1
ATOM 831 C CA . GLU A 1 103 ? -6.785 6.844 -17.143 1.00 76.56 103 GLU A CA 1
ATOM 832 C C . GLU A 1 103 ? -6.993 7.132 -15.646 1.00 76.56 103 GLU A C 1
ATOM 834 O O . GLU A 1 103 ? -6.758 8.251 -15.196 1.00 76.56 103 GLU A O 1
ATOM 839 N N . GLN A 1 104 ? -7.351 6.125 -14.843 1.00 79.44 104 GLN A N 1
ATOM 840 C CA . GLN A 1 104 ? -7.427 6.275 -13.385 1.00 79.44 104 GLN A CA 1
ATOM 841 C C . GLN A 1 104 ? -6.063 6.578 -12.758 1.00 79.44 104 GLN A C 1
ATOM 843 O O . GLN A 1 104 ? -5.954 7.526 -11.983 1.00 79.44 104 GLN A O 1
ATOM 848 N N . ILE A 1 105 ? -5.017 5.826 -13.121 1.00 81.12 105 ILE A N 1
ATOM 849 C CA . ILE A 1 105 ? -3.648 6.099 -12.652 1.00 81.12 105 ILE A CA 1
ATOM 850 C C . ILE A 1 105 ? -3.248 7.525 -13.028 1.00 81.12 105 ILE A C 1
ATOM 852 O O . ILE A 1 105 ? -2.760 8.276 -12.189 1.00 81.12 105 ILE A O 1
ATOM 856 N N . ARG A 1 106 ? -3.498 7.922 -14.279 1.00 78.06 106 ARG A N 1
ATOM 857 C CA . ARG A 1 106 ? -3.175 9.259 -14.780 1.00 78.06 106 ARG A CA 1
ATOM 858 C C . ARG A 1 106 ? -3.851 10.363 -13.967 1.00 78.06 106 ARG A C 1
ATOM 860 O O . ARG A 1 106 ? -3.197 11.353 -13.651 1.00 78.06 106 ARG A O 1
ATOM 867 N N . ARG A 1 107 ? -5.134 10.212 -13.630 1.00 79.56 107 ARG A N 1
ATOM 868 C CA . ARG A 1 107 ? -5.849 11.171 -12.773 1.00 79.56 107 ARG A CA 1
ATOM 869 C C . ARG A 1 107 ? -5.197 11.276 -11.402 1.00 79.56 107 ARG A C 1
ATOM 871 O O . ARG A 1 107 ? -4.847 12.374 -10.999 1.00 79.56 107 ARG A O 1
ATOM 878 N N . LEU A 1 108 ? -4.917 10.142 -10.758 1.00 82.62 108 LEU A N 1
ATOM 879 C CA . LEU A 1 108 ? -4.254 10.130 -9.452 1.00 82.62 108 LEU A CA 1
ATOM 880 C C . LEU A 1 108 ? -2.882 10.824 -9.486 1.00 82.62 108 LEU A C 1
ATOM 882 O O . LEU A 1 108 ? -2.548 11.548 -8.554 1.00 82.62 108 LEU A O 1
ATOM 886 N N . VAL A 1 109 ? -2.094 10.637 -10.550 1.00 81.94 109 VAL A N 1
ATOM 887 C CA . VAL A 1 109 ? -0.804 11.333 -10.708 1.00 81.94 109 VAL A CA 1
ATOM 888 C C . VAL A 1 109 ? -1.005 12.837 -10.917 1.00 81.94 109 VAL A C 1
ATOM 890 O O . VAL A 1 109 ? -0.346 13.635 -10.253 1.00 81.94 109 VAL A O 1
ATOM 893 N N . ASN A 1 110 ? -1.915 13.236 -11.811 1.00 79.56 110 ASN A N 1
ATOM 894 C CA . ASN A 1 110 ? -2.162 14.647 -12.133 1.00 79.56 110 ASN A CA 1
ATOM 895 C C . ASN A 1 110 ? -2.733 15.438 -10.952 1.00 79.56 110 ASN A C 1
ATOM 897 O O . ASN A 1 110 ? -2.360 16.593 -10.760 1.00 79.56 110 ASN A O 1
ATOM 901 N N . ASP A 1 111 ? -3.599 14.807 -10.162 1.00 79.81 111 ASP A N 1
ATOM 902 C CA . ASP A 1 111 ? -4.209 15.409 -8.978 1.00 79.81 111 ASP A CA 1
ATOM 903 C C . ASP A 1 111 ? -3.219 15.452 -7.790 1.00 79.81 111 ASP A C 1
ATOM 905 O O . ASP A 1 111 ? -3.471 16.094 -6.772 1.00 79.81 111 ASP A O 1
ATOM 909 N N . GLY A 1 112 ? -2.047 14.811 -7.921 1.00 79.31 112 GLY A N 1
ATOM 910 C CA . GLY A 1 112 ? -1.027 14.721 -6.871 1.00 79.31 112 GLY A CA 1
ATOM 911 C C . GLY A 1 112 ? -1.338 13.676 -5.795 1.00 79.31 112 GLY A C 1
ATOM 912 O O . GLY A 1 112 ? -0.605 13.557 -4.812 1.00 79.31 112 GLY A O 1
ATOM 913 N N . ASN A 1 113 ? -2.402 12.896 -5.987 1.00 85.62 113 ASN A N 1
ATOM 914 C CA . ASN A 1 113 ? -2.829 11.818 -5.103 1.00 85.62 113 ASN A CA 1
ATOM 915 C C . ASN A 1 113 ? -1.948 10.571 -5.233 1.00 85.62 113 ASN A C 1
ATOM 917 O O . ASN A 1 113 ? -1.973 9.745 -4.333 1.00 85.62 113 ASN A O 1
ATOM 921 N N . LEU A 1 114 ? -1.171 10.413 -6.308 1.00 87.50 114 LEU A N 1
ATOM 922 C CA . LEU A 1 114 ? -0.202 9.330 -6.486 1.00 87.50 114 LEU A CA 1
ATOM 923 C C . LEU A 1 114 ? 1.197 9.896 -6.733 1.00 87.50 114 LEU A C 1
ATOM 925 O O . LEU A 1 114 ? 1.461 10.543 -7.745 1.00 87.50 114 LEU A O 1
ATOM 929 N N . MET A 1 115 ? 2.113 9.594 -5.819 1.00 87.44 115 MET A N 1
ATOM 930 C CA . MET A 1 115 ? 3.512 9.998 -5.878 1.00 87.44 115 MET A CA 1
ATOM 931 C C . MET A 1 115 ? 4.412 8.769 -5.949 1.00 87.44 115 MET A C 1
ATOM 933 O O . MET A 1 115 ? 4.200 7.800 -5.223 1.00 87.44 115 MET A O 1
ATOM 937 N N . LEU A 1 116 ? 5.454 8.834 -6.775 1.00 85.44 116 LEU A N 1
ATOM 938 C CA . LEU A 1 116 ? 6.449 7.775 -6.898 1.00 85.44 116 LEU A CA 1
ATOM 939 C C . LEU A 1 116 ? 7.861 8.338 -6.771 1.00 85.44 116 LEU A C 1
ATOM 941 O O . LEU A 1 116 ? 8.216 9.332 -7.408 1.00 85.44 116 LEU A O 1
ATOM 945 N N . LYS A 1 117 ? 8.664 7.647 -5.972 1.00 85.19 117 LYS A N 1
ATOM 946 C CA . LYS A 1 117 ? 10.080 7.899 -5.750 1.00 85.19 117 LYS A CA 1
ATOM 947 C C . LYS A 1 117 ? 10.895 6.646 -6.067 1.00 85.19 117 LYS A C 1
ATOM 949 O O . LYS A 1 117 ? 10.439 5.535 -5.796 1.00 85.19 117 LYS A O 1
ATOM 954 N N . ILE A 1 118 ? 12.080 6.829 -6.645 1.00 80.44 118 ILE A N 1
ATOM 955 C CA . ILE A 1 118 ? 12.993 5.743 -7.017 1.00 80.44 118 ILE A CA 1
ATOM 956 C C . ILE A 1 118 ? 14.226 5.780 -6.127 1.00 80.44 118 ILE A C 1
ATOM 958 O O . ILE A 1 118 ? 14.984 6.741 -6.179 1.00 80.44 118 ILE A O 1
ATOM 962 N N . GLY A 1 119 ? 14.441 4.731 -5.339 1.00 75.38 119 GLY A N 1
ATOM 963 C CA . GLY A 1 119 ? 15.676 4.521 -4.594 1.00 75.38 119 GLY A CA 1
ATOM 964 C C . GLY A 1 119 ? 16.766 3.973 -5.510 1.00 75.38 119 GLY A C 1
ATOM 965 O O . GLY A 1 119 ? 16.686 2.827 -5.964 1.00 75.38 119 GLY A O 1
ATOM 966 N N . ILE A 1 120 ? 17.785 4.789 -5.775 1.00 67.75 120 ILE A N 1
ATOM 967 C CA . ILE A 1 120 ? 18.984 4.400 -6.521 1.00 67.75 120 ILE A CA 1
ATOM 968 C C . ILE A 1 120 ? 20.136 4.215 -5.528 1.00 67.75 120 ILE A C 1
ATOM 970 O O . ILE A 1 120 ? 20.412 5.149 -4.776 1.00 67.75 120 ILE A O 1
ATOM 974 N N . PRO A 1 121 ? 20.811 3.052 -5.489 1.00 62.16 121 PRO A N 1
ATOM 975 C CA . PRO A 1 121 ? 21.994 2.866 -4.658 1.00 62.16 121 PRO A CA 1
ATOM 976 C C . PRO A 1 121 ? 23.098 3.839 -5.087 1.00 62.16 121 PRO A C 1
ATOM 978 O O . PRO A 1 121 ? 23.242 4.146 -6.272 1.00 62.16 121 PRO A O 1
ATOM 981 N N . SER A 1 122 ? 23.863 4.361 -4.129 1.00 56.03 122 SER A N 1
ATOM 982 C CA . SER A 1 122 ? 24.995 5.234 -4.450 1.00 56.03 122 SER A CA 1
ATOM 983 C C . SER A 1 122 ? 26.083 4.467 -5.215 1.00 56.03 122 SER A C 1
ATOM 985 O O . SER A 1 122 ? 26.264 3.263 -5.048 1.00 56.03 122 SER A O 1
ATOM 987 N N . SER A 1 123 ? 26.807 5.179 -6.083 1.00 52.91 123 SER A N 1
ATOM 988 C CA . SER A 1 123 ? 27.724 4.631 -7.097 1.00 52.91 123 SER A CA 1
ATOM 989 C C . SER A 1 123 ? 28.899 3.797 -6.572 1.00 52.91 123 SER A C 1
ATOM 991 O O . SER A 1 123 ? 29.599 3.187 -7.375 1.00 52.91 123 SER A O 1
ATOM 993 N N . GLU A 1 124 ? 29.150 3.792 -5.263 1.00 52.94 124 GLU A N 1
ATOM 994 C CA . GLU A 1 124 ? 30.240 3.019 -4.652 1.00 52.94 124 GLU A CA 1
ATOM 995 C C . GLU A 1 124 ? 29.875 1.538 -4.450 1.00 52.94 124 GLU A C 1
ATOM 997 O O . GLU A 1 124 ? 30.774 0.705 -4.406 1.00 52.94 124 GLU A O 1
ATOM 1002 N N . ASP A 1 125 ? 28.581 1.194 -4.445 1.00 46.59 125 ASP A N 1
ATOM 1003 C CA . ASP A 1 125 ? 28.082 -0.177 -4.311 1.00 46.59 125 ASP A CA 1
ATOM 1004 C C . ASP A 1 125 ? 27.100 -0.497 -5.454 1.00 46.59 125 ASP A C 1
ATOM 1006 O O . ASP A 1 125 ? 25.886 -0.322 -5.343 1.00 46.59 125 ASP A O 1
ATOM 1010 N N . ILE A 1 126 ? 27.630 -1.014 -6.568 1.00 48.28 126 ILE A N 1
ATOM 1011 C CA . ILE A 1 126 ? 26.857 -1.441 -7.757 1.00 48.28 126 ILE A CA 1
ATOM 1012 C C . ILE A 1 126 ? 25.849 -2.573 -7.416 1.00 48.28 126 ILE A C 1
ATOM 1014 O O . ILE A 1 126 ? 24.921 -2.821 -8.182 1.00 48.28 126 ILE A O 1
ATOM 1018 N N . ASP A 1 127 ? 25.983 -3.208 -6.244 1.00 48.31 127 ASP A N 1
ATOM 1019 C CA . ASP A 1 127 ? 25.216 -4.383 -5.792 1.00 48.31 127 ASP A CA 1
ATOM 1020 C C . ASP A 1 127 ? 24.184 -4.100 -4.674 1.00 48.31 127 ASP A C 1
ATOM 1022 O O . ASP A 1 127 ? 23.589 -5.019 -4.102 1.00 48.31 127 ASP A O 1
ATOM 1026 N N . GLY A 1 128 ? 23.933 -2.831 -4.333 1.00 51.03 128 GLY A N 1
ATOM 1027 C CA . GLY A 1 128 ? 22.930 -2.473 -3.326 1.00 51.03 128 GLY A CA 1
ATOM 1028 C C . GLY A 1 128 ? 21.497 -2.792 -3.779 1.00 51.03 128 GLY A C 1
ATOM 1029 O O . GLY A 1 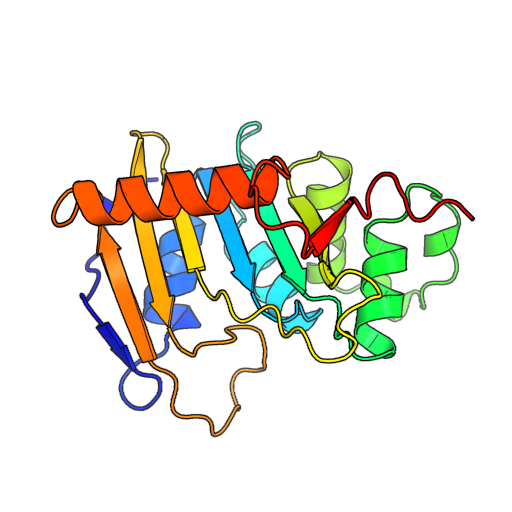128 ? 20.942 -2.108 -4.640 1.00 51.03 128 GLY A O 1
ATOM 1030 N N . THR A 1 129 ? 20.853 -3.795 -3.172 1.00 57.53 129 THR A N 1
ATOM 1031 C CA . THR A 1 129 ? 19.439 -4.124 -3.435 1.00 57.53 129 THR A CA 1
ATOM 1032 C C . THR A 1 129 ? 18.513 -3.440 -2.425 1.00 57.53 129 THR A C 1
ATOM 1034 O O . THR A 1 129 ? 18.603 -3.650 -1.214 1.00 57.53 129 THR A O 1
ATOM 1037 N N . PHE A 1 130 ? 17.589 -2.609 -2.923 1.00 64.62 130 PHE A N 1
ATOM 1038 C CA . PHE A 1 130 ? 16.497 -2.055 -2.118 1.00 64.62 130 PHE A CA 1
ATOM 1039 C C . PHE A 1 130 ? 15.519 -3.188 -1.774 1.00 64.62 130 PHE A C 1
ATOM 1041 O O . PHE A 1 130 ? 14.649 -3.540 -2.566 1.00 64.62 130 PHE A O 1
ATOM 1048 N N . SER A 1 131 ? 15.705 -3.806 -0.610 1.00 68.00 131 SER A N 1
ATOM 1049 C CA . SER A 1 131 ? 14.986 -5.023 -0.203 1.00 68.00 131 SER A CA 1
ATOM 1050 C C . SER A 1 131 ? 13.776 -4.757 0.693 1.00 68.00 131 SER A C 1
ATOM 1052 O O . SER A 1 131 ? 13.072 -5.695 1.075 1.00 68.00 131 SER A O 1
ATOM 1054 N N . GLU A 1 132 ? 13.501 -3.493 1.026 1.00 71.50 132 GLU A N 1
ATOM 1055 C CA . GLU A 1 132 ? 12.392 -3.156 1.907 1.00 71.50 132 GLU A CA 1
ATOM 1056 C C . GLU A 1 132 ? 11.036 -3.393 1.232 1.00 71.50 132 GLU A C 1
ATOM 1058 O O . GLU A 1 132 ? 10.753 -2.913 0.134 1.00 71.50 132 GLU A O 1
ATOM 1063 N N . LYS A 1 133 ? 10.189 -4.169 1.917 1.00 85.56 133 LYS A N 1
ATOM 1064 C CA . LYS A 1 133 ? 8.852 -4.571 1.470 1.00 85.56 133 LYS A CA 1
ATOM 1065 C C . LYS A 1 133 ? 7.863 -4.297 2.593 1.00 85.56 133 LYS A C 1
ATOM 1067 O O . LYS A 1 133 ? 7.501 -5.198 3.347 1.00 85.56 133 LYS A O 1
ATOM 1072 N N . VAL A 1 134 ? 7.418 -3.048 2.699 1.00 91.69 134 VAL A N 1
ATOM 1073 C CA . VAL A 1 134 ? 6.404 -2.617 3.675 1.00 91.69 134 VAL A CA 1
ATOM 1074 C C . VAL A 1 134 ? 5.259 -1.915 2.967 1.00 91.69 134 VAL A C 1
ATOM 1076 O O . VAL A 1 134 ? 5.483 -1.200 1.993 1.00 91.69 134 VAL A O 1
ATOM 1079 N N . GLY A 1 135 ? 4.028 -2.161 3.390 1.00 93.94 135 GLY A N 1
ATOM 1080 C CA . GLY A 1 135 ? 2.883 -1.354 2.991 1.00 93.94 135 GLY A CA 1
ATOM 1081 C C . GLY A 1 135 ? 2.102 -0.906 4.216 1.00 93.94 135 GLY A C 1
ATOM 1082 O O . GLY A 1 135 ? 2.005 -1.643 5.195 1.00 93.94 135 GLY A O 1
ATOM 1083 N N . ILE A 1 136 ? 1.598 0.319 4.178 1.00 96.50 136 ILE A N 1
ATOM 1084 C CA . ILE A 1 136 ? 0.958 0.990 5.304 1.00 96.50 136 ILE A CA 1
ATOM 1085 C C . ILE A 1 136 ? -0.329 1.613 4.786 1.00 96.50 136 ILE A C 1
ATOM 1087 O O . ILE A 1 136 ? -0.309 2.438 3.879 1.00 96.50 136 ILE A O 1
ATOM 1091 N N . PHE A 1 137 ? -1.444 1.230 5.384 1.00 95.88 137 PHE A N 1
ATOM 1092 C CA . PHE A 1 137 ? -2.746 1.842 5.174 1.00 95.88 137 PHE A CA 1
ATOM 1093 C C . PHE A 1 137 ? -3.069 2.706 6.380 1.00 95.88 137 PHE A C 1
ATOM 1095 O O . PHE A 1 137 ? -2.880 2.249 7.507 1.00 95.88 137 PHE A O 1
ATOM 1102 N N . ARG A 1 138 ? -3.605 3.905 6.158 1.00 95.50 138 ARG A N 1
ATOM 1103 C CA . ARG A 1 138 ? -4.155 4.755 7.219 1.00 95.50 138 ARG A CA 1
ATOM 1104 C C . ARG A 1 138 ? -5.551 5.232 6.851 1.00 95.50 138 ARG A C 1
ATOM 1106 O O . ARG A 1 138 ? -5.770 5.720 5.740 1.00 95.50 138 ARG A O 1
ATOM 1113 N N . ASP A 1 139 ? -6.505 5.071 7.759 1.00 93.75 139 ASP A N 1
ATOM 1114 C CA . ASP A 1 139 ? -7.873 5.555 7.572 1.00 93.75 139 ASP A CA 1
ATOM 1115 C C . ASP A 1 139 ? -8.100 6.956 8.155 1.00 93.75 139 ASP A C 1
ATOM 1117 O O . ASP A 1 139 ? -7.205 7.585 8.722 1.00 93.75 139 ASP A O 1
ATOM 1121 N N . ALA A 1 140 ? -9.315 7.472 7.963 1.00 90.75 140 ALA A N 1
ATOM 1122 C CA . ALA A 1 140 ? -9.690 8.816 8.389 1.00 90.75 140 ALA A CA 1
ATOM 1123 C C . ALA A 1 140 ? -9.767 8.982 9.919 1.00 90.75 140 ALA A C 1
ATOM 1125 O O . ALA A 1 140 ? -9.767 10.114 10.397 1.00 90.75 140 ALA A O 1
ATOM 1126 N N . ASN A 1 141 ? -9.809 7.885 10.681 1.00 92.56 141 ASN A N 1
ATOM 1127 C CA . ASN A 1 141 ? -9.803 7.907 12.144 1.00 92.56 141 ASN A CA 1
ATOM 1128 C C . ASN A 1 141 ? -8.378 7.853 12.717 1.00 92.56 141 ASN A C 1
ATOM 1130 O O . ASN A 1 141 ? -8.204 7.913 13.934 1.00 92.56 141 ASN A O 1
ATOM 1134 N N . GLY A 1 142 ? -7.359 7.741 11.858 1.00 92.62 142 GLY A N 1
ATOM 1135 C CA . GLY A 1 142 ? -5.965 7.587 12.264 1.00 92.62 142 GLY A CA 1
ATOM 1136 C C . GLY A 1 142 ? -5.588 6.151 12.625 1.00 92.62 142 GLY A C 1
ATOM 1137 O O . GLY A 1 142 ? -4.486 5.929 13.131 1.00 92.62 142 GLY A O 1
ATOM 1138 N N . ASP A 1 143 ? -6.461 5.174 12.362 1.00 96.56 143 ASP A N 1
ATOM 1139 C CA . ASP A 1 143 ? -6.096 3.772 12.490 1.00 96.56 143 ASP A CA 1
ATOM 1140 C C . ASP A 1 143 ? -5.222 3.348 11.314 1.00 96.56 143 ASP A C 1
ATOM 1142 O O . ASP A 1 143 ? -5.437 3.763 10.172 1.00 96.56 143 ASP A O 1
ATOM 1146 N N . SER A 1 144 ? -4.238 2.501 11.612 1.00 97.50 144 SER A N 1
ATOM 1147 C CA . SER A 1 144 ? -3.237 2.078 10.642 1.00 97.50 144 SER A CA 1
ATOM 1148 C C . SER A 1 144 ? -3.103 0.565 10.608 1.00 97.50 144 SER A C 1
ATOM 1150 O O . SER A 1 144 ? -3.090 -0.099 11.646 1.00 97.50 144 SER A O 1
ATOM 1152 N N . VAL A 1 145 ? -2.950 0.032 9.403 1.00 98.00 145 VAL A N 1
ATOM 1153 C CA . VAL A 1 145 ? -2.635 -1.374 9.145 1.00 98.00 145 VAL A CA 1
ATOM 1154 C C . VAL A 1 145 ? -1.326 -1.410 8.378 1.00 98.00 145 VAL A C 1
ATOM 1156 O O . VAL A 1 145 ? -1.198 -0.775 7.335 1.00 98.00 145 VAL A O 1
ATOM 1159 N N . VAL A 1 146 ? -0.350 -2.144 8.891 1.00 96.88 146 VAL A N 1
ATOM 1160 C CA . VAL A 1 146 ? 0.966 -2.311 8.278 1.00 96.88 146 VAL A CA 1
ATOM 1161 C C . VAL A 1 146 ? 1.124 -3.761 7.881 1.00 96.88 146 VAL A C 1
ATOM 1163 O O . VAL A 1 146 ? 0.796 -4.643 8.663 1.00 96.88 146 VAL A O 1
ATOM 1166 N N . PHE A 1 147 ? 1.677 -4.020 6.705 1.00 94.69 147 PHE A N 1
ATOM 1167 C CA . PHE A 1 147 ? 2.117 -5.356 6.340 1.00 94.69 147 PHE A CA 1
ATOM 1168 C C . PHE A 1 147 ? 3.562 -5.360 5.866 1.00 94.69 147 PHE A C 1
ATOM 1170 O O . PHE A 1 147 ? 4.037 -4.410 5.239 1.00 94.69 147 PHE A O 1
ATOM 1177 N N . SER A 1 148 ? 4.257 -6.453 6.154 1.00 90.12 148 SER A N 1
ATOM 1178 C CA . SER A 1 148 ? 5.600 -6.729 5.651 1.00 90.12 148 SER A CA 1
ATOM 1179 C C . SER A 1 148 ? 5.700 -8.176 5.211 1.00 90.12 148 SER A C 1
ATOM 1181 O O . SER A 1 148 ? 5.097 -9.041 5.836 1.00 90.12 148 SER A O 1
ATOM 1183 N N . GLY A 1 149 ? 6.472 -8.464 4.170 1.00 80.88 149 GLY A N 1
ATOM 1184 C CA . GLY A 1 149 ? 6.627 -9.839 3.716 1.00 80.88 149 GLY A CA 1
ATOM 1185 C C . GLY A 1 149 ? 7.397 -9.963 2.415 1.00 80.88 149 GLY A C 1
ATOM 1186 O O . GLY A 1 149 ? 7.891 -8.977 1.866 1.00 80.88 149 GLY A O 1
ATOM 1187 N N . THR A 1 150 ? 7.473 -11.188 1.905 1.00 65.50 150 THR A N 1
ATOM 1188 C CA . THR A 1 150 ? 8.103 -11.478 0.608 1.00 65.50 150 THR A CA 1
ATOM 1189 C C . THR A 1 150 ? 7.288 -10.924 -0.549 1.00 65.50 150 THR A C 1
ATOM 1191 O O . THR A 1 150 ? 7.845 -10.664 -1.618 1.00 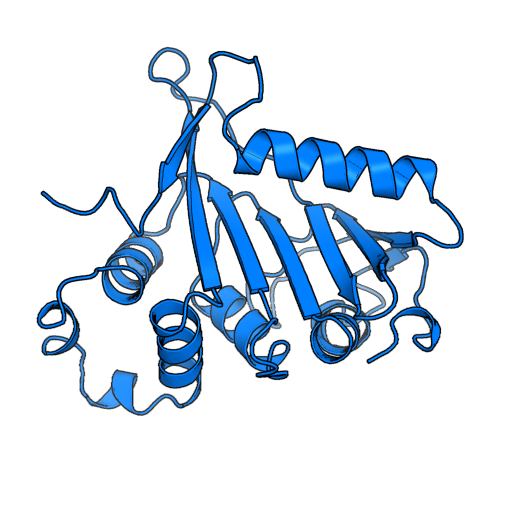65.50 150 THR A O 1
ATOM 1194 N N . SER A 1 151 ? 5.992 -10.693 -0.298 1.00 59.12 151 SER A N 1
ATOM 1195 C CA . SER A 1 151 ? 5.037 -10.392 -1.340 1.00 59.12 151 SER A CA 1
ATOM 1196 C C . SER A 1 151 ? 5.423 -9.136 -2.092 1.00 59.12 151 SER A C 1
ATOM 1198 O O . SER A 1 151 ? 5.298 -7.998 -1.624 1.00 59.12 151 SER A O 1
ATOM 1200 N N . SER A 1 152 ? 5.870 -9.377 -3.319 1.00 59.66 152 SER A N 1
ATOM 1201 C CA . SER A 1 152 ? 6.034 -8.339 -4.317 1.00 59.66 152 SER A CA 1
ATOM 1202 C C . SER A 1 152 ? 4.697 -7.658 -4.618 1.00 59.66 152 SER A C 1
ATOM 1204 O O . SER A 1 152 ? 4.732 -6.524 -5.070 1.00 59.66 152 SER A O 1
ATOM 1206 N N . VAL A 1 153 ? 3.541 -8.300 -4.347 1.00 49.97 153 VAL A N 1
ATOM 1207 C CA . VAL A 1 153 ? 2.156 -7.901 -4.716 1.00 49.97 153 VAL A CA 1
ATOM 1208 C C . VAL A 1 153 ? 2.095 -7.023 -5.980 1.00 49.97 153 VAL A C 1
ATOM 1210 O O . VAL A 1 153 ? 1.372 -6.033 -6.060 1.00 49.97 153 VAL A O 1
ATOM 1213 N N . MET A 1 154 ? 2.916 -7.361 -6.974 1.00 52.00 154 MET A N 1
ATOM 1214 C CA . MET A 1 154 ? 3.130 -6.582 -8.199 1.00 52.00 154 MET A CA 1
ATOM 1215 C C . MET A 1 154 ? 3.298 -7.504 -9.412 1.00 52.00 154 MET A C 1
ATOM 1217 O O . MET A 1 154 ? 3.591 -7.033 -10.505 1.00 52.00 154 MET A O 1
ATOM 1221 N N . LEU A 1 155 ? 3.071 -8.812 -9.283 1.00 43.41 155 LEU A N 1
ATOM 1222 C CA . LEU A 1 155 ? 3.054 -9.722 -10.422 1.00 43.41 155 LEU A CA 1
ATOM 1223 C C . LEU A 1 155 ? 1.826 -10.615 -10.329 1.00 43.41 155 LEU A C 1
ATOM 1225 O O . LEU A 1 155 ? 1.707 -11.400 -9.403 1.00 43.41 155 LEU A O 1
ATOM 1229 N N . ALA A 1 156 ? 0.929 -10.398 -11.295 1.00 40.97 156 ALA A N 1
ATOM 1230 C CA . ALA A 1 156 ? -0.136 -11.249 -11.814 1.00 40.97 156 ALA A CA 1
ATOM 1231 C C . ALA A 1 156 ? -0.708 -12.351 -10.901 1.00 40.97 156 ALA A C 1
ATOM 1233 O O . ALA A 1 156 ? 0.006 -13.173 -10.346 1.00 40.97 156 ALA A O 1
ATOM 1234 N N . ARG A 1 157 ? -2.038 -12.480 -10.957 1.00 41.62 157 ARG A N 1
ATOM 1235 C CA . ARG A 1 157 ? -2.947 -13.542 -10.459 1.00 41.62 157 ARG A CA 1
ATOM 1236 C C . ARG A 1 157 ? -2.503 -15.025 -10.640 1.00 41.62 157 ARG A C 1
ATOM 1238 O O . ARG A 1 157 ? -3.299 -15.924 -10.411 1.00 41.62 157 ARG A O 1
ATOM 1245 N N . ARG A 1 158 ? -1.293 -15.289 -11.148 1.00 39.56 158 ARG A N 1
ATOM 1246 C CA . ARG A 1 158 ? -0.682 -16.575 -11.519 1.00 39.56 158 ARG A CA 1
ATOM 1247 C C . ARG A 1 158 ? 0.824 -16.685 -11.196 1.00 39.56 158 ARG A C 1
ATOM 1249 O O . ARG A 1 158 ? 1.491 -17.537 -11.783 1.00 39.56 158 ARG A O 1
ATOM 1256 N N . ALA A 1 159 ? 1.403 -15.857 -10.326 1.00 43.78 159 ALA A N 1
ATOM 1257 C CA . ALA A 1 159 ? 2.765 -16.131 -9.864 1.00 43.78 159 ALA A CA 1
ATOM 1258 C C . ALA A 1 159 ? 2.750 -17.402 -8.994 1.00 43.78 159 ALA A C 1
ATOM 1260 O O . ALA A 1 159 ? 2.083 -17.446 -7.968 1.00 43.78 159 ALA A O 1
ATOM 1261 N N . LYS A 1 160 ? 3.479 -18.444 -9.413 1.00 48.91 160 LYS A N 1
ATOM 1262 C CA . LYS A 1 160 ? 3.694 -19.710 -8.680 1.00 48.91 160 LYS A CA 1
ATOM 1263 C C . LYS A 1 160 ? 4.532 -19.534 -7.394 1.00 48.91 160 LYS A C 1
ATOM 1265 O O . LYS A 1 160 ? 5.138 -20.494 -6.925 1.00 48.91 160 LYS A O 1
ATOM 1270 N N . ASN A 1 161 ? 4.629 -18.317 -6.871 1.00 58.62 161 ASN A N 1
ATOM 1271 C CA . ASN A 1 161 ? 5.488 -18.003 -5.742 1.00 58.62 161 ASN A CA 1
ATOM 1272 C C . ASN A 1 161 ? 4.678 -18.165 -4.458 1.00 58.62 161 ASN A C 1
ATOM 1274 O O . ASN A 1 161 ? 3.569 -17.646 -4.364 1.00 58.62 161 ASN A O 1
ATOM 1278 N N . PHE A 1 162 ? 5.235 -18.893 -3.492 1.00 64.44 162 PHE A N 1
ATOM 1279 C CA . PHE A 1 162 ? 4.719 -18.919 -2.128 1.00 64.44 162 PHE A CA 1
ATOM 1280 C C . PHE A 1 162 ? 5.074 -17.586 -1.473 1.00 64.44 162 PHE A C 1
ATOM 1282 O O . PHE A 1 162 ? 6.242 -17.319 -1.196 1.00 64.44 162 PHE A O 1
ATOM 1289 N N . GLU A 1 163 ? 4.068 -16.738 -1.293 1.00 77.38 163 GLU A N 1
ATOM 1290 C CA . GLU A 1 163 ? 4.199 -15.419 -0.695 1.00 77.38 163 GLU A CA 1
ATOM 1291 C C . GLU A 1 163 ? 3.546 -15.406 0.681 1.00 77.38 163 GLU A C 1
ATOM 1293 O O . GLU A 1 163 ? 2.418 -15.872 0.844 1.00 77.38 163 GLU A O 1
ATOM 1298 N N . THR A 1 164 ? 4.228 -14.794 1.642 1.00 85.94 164 THR A N 1
ATOM 1299 C CA . THR A 1 164 ? 3.689 -14.565 2.982 1.00 85.94 164 THR A CA 1
ATOM 1300 C C . THR A 1 164 ?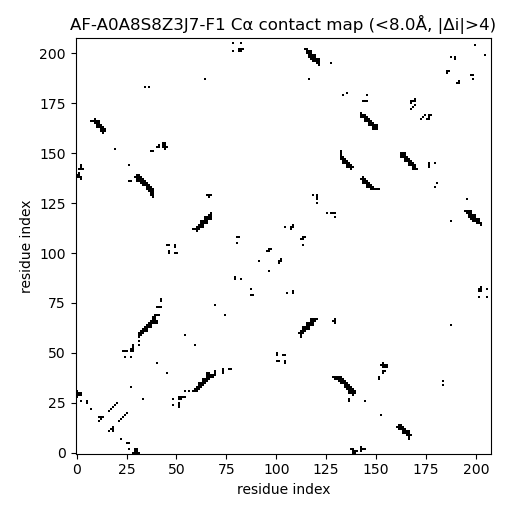 3.747 -13.082 3.296 1.00 85.94 164 THR A C 1
ATOM 1302 O O . THR A 1 164 ? 4.741 -12.411 2.991 1.00 85.94 164 THR A O 1
ATOM 1305 N N . ILE A 1 165 ? 2.683 -12.572 3.913 1.00 91.50 165 ILE A N 1
ATOM 1306 C CA . ILE A 1 165 ? 2.680 -11.258 4.552 1.00 91.50 165 ILE A CA 1
ATOM 1307 C C . ILE A 1 165 ? 2.297 -11.400 6.019 1.00 91.50 165 ILE A C 1
ATOM 1309 O O . ILE A 1 165 ? 1.350 -12.107 6.351 1.00 91.50 165 ILE A O 1
ATOM 1313 N N . ASP A 1 166 ? 3.014 -10.684 6.875 1.00 94.06 166 ASP A N 1
ATOM 1314 C CA . ASP A 1 166 ? 2.640 -10.470 8.266 1.00 94.06 166 ASP A CA 1
ATOM 1315 C C . ASP A 1 166 ? 1.977 -9.101 8.388 1.00 94.06 166 ASP A C 1
ATOM 1317 O O . ASP A 1 166 ? 2.453 -8.122 7.801 1.00 94.06 166 ASP A O 1
ATOM 1321 N N . VAL A 1 167 ? 0.893 -9.037 9.149 1.00 96.62 167 VAL A N 1
ATOM 1322 C CA . VAL A 1 167 ? 0.026 -7.873 9.306 1.00 96.62 167 VAL A CA 1
ATOM 1323 C C . VAL A 1 167 ? 0.049 -7.414 10.758 1.00 96.62 167 VAL A C 1
ATOM 1325 O O . VAL A 1 167 ? -0.142 -8.194 11.684 1.00 96.62 167 VAL A O 1
ATOM 1328 N N . PHE A 1 168 ? 0.237 -6.113 10.942 1.00 96.88 168 PHE A N 1
ATOM 1329 C CA . PHE A 1 168 ? 0.265 -5.422 12.224 1.00 96.88 168 PHE A CA 1
ATOM 1330 C C . PHE A 1 168 ? -0.775 -4.319 12.199 1.00 96.88 168 PHE A C 1
ATOM 1332 O O . PHE A 1 168 ? -0.962 -3.646 11.183 1.00 96.88 168 PHE A O 1
ATOM 1339 N N . THR A 1 169 ? -1.439 -4.092 13.323 1.00 97.94 169 THR A N 1
ATOM 1340 C CA . THR A 1 169 ? -2.500 -3.082 13.401 1.00 97.94 169 THR A CA 1
ATOM 1341 C C . THR A 1 169 ? -2.210 -2.090 14.510 1.00 97.94 169 THR A C 1
ATOM 1343 O O . THR A 1 169 ? -1.634 -2.444 15.536 1.00 97.94 169 THR A O 1
ATOM 1346 N N . SER A 1 170 ? -2.600 -0.827 14.338 1.00 97.25 170 SER A N 1
ATOM 1347 C CA . SER A 1 170 ? -2.345 0.220 15.338 1.00 97.25 170 SER A CA 1
ATOM 1348 C C . SER A 1 170 ? -3.012 -0.071 16.685 1.00 97.25 170 SER A C 1
ATOM 1350 O O . SER A 1 170 ? -2.607 0.489 17.703 1.00 97.25 170 SER A O 1
ATOM 1352 N N . TRP A 1 171 ? -4.028 -0.937 16.702 1.00 96.38 171 TRP A N 1
ATOM 1353 C CA . TRP A 1 171 ? -4.787 -1.293 17.895 1.00 96.38 171 TRP A CA 1
ATOM 1354 C C . TRP A 1 171 ? -4.287 -2.526 18.642 1.00 96.38 171 TRP A C 1
ATOM 1356 O O . TRP A 1 171 ? -4.585 -2.634 19.827 1.00 96.38 171 TRP A O 1
ATOM 1366 N N . ASN A 1 172 ? -3.509 -3.397 17.997 1.00 96.19 172 ASN A N 1
ATOM 1367 C CA . ASN A 1 172 ? -2.895 -4.559 18.648 1.00 96.19 172 ASN A CA 1
ATOM 1368 C C . ASN A 1 172 ? -1.369 -4.408 18.793 1.00 96.19 172 ASN A C 1
ATOM 1370 O O . ASN A 1 172 ? -0.803 -4.822 19.798 1.00 96.19 172 ASN A O 1
ATOM 1374 N N . ASP A 1 173 ? -0.710 -3.733 17.845 1.00 95.62 173 ASP A N 1
ATOM 1375 C CA . ASP A 1 173 ? 0.751 -3.715 17.673 1.00 95.62 173 ASP A CA 1
ATOM 1376 C C . ASP A 1 173 ? 1.308 -2.291 17.548 1.00 95.62 173 ASP A C 1
ATOM 1378 O O . ASP A 1 173 ? 2.227 -2.023 16.766 1.00 95.62 173 ASP A O 1
ATOM 1382 N N . LYS A 1 174 ? 0.737 -1.348 18.307 1.00 95.25 174 LYS A N 1
ATOM 1383 C CA . LYS A 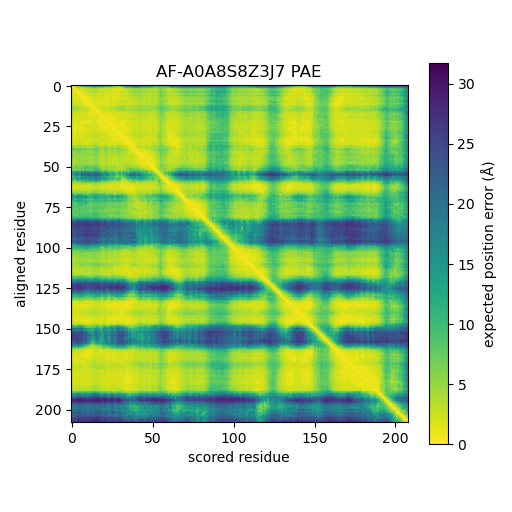1 174 ? 0.980 0.097 18.167 1.00 95.25 174 LYS A CA 1
ATOM 1384 C C . LYS A 1 174 ? 2.456 0.467 17.989 1.00 95.25 174 LYS A C 1
ATOM 1386 O O . LYS A 1 174 ? 2.794 1.149 17.028 1.00 95.25 174 LYS A O 1
ATOM 1391 N N . SER A 1 175 ? 3.338 -0.022 18.864 1.00 96.19 175 SER A N 1
ATOM 1392 C CA . SER A 1 175 ? 4.772 0.297 18.799 1.00 96.19 175 SER A CA 1
ATOM 1393 C C . SER A 1 175 ? 5.420 -0.167 17.490 1.00 96.19 175 SER A C 1
ATOM 1395 O O . SER A 1 175 ? 6.203 0.577 16.907 1.00 96.19 175 SER A O 1
ATOM 1397 N N . ARG A 1 176 ? 5.079 -1.364 16.996 1.00 94.44 176 ARG A N 1
ATOM 1398 C CA . ARG A 1 176 ? 5.634 -1.907 15.748 1.00 94.44 176 ARG A CA 1
ATOM 1399 C C . ARG A 1 176 ? 5.120 -1.140 14.533 1.00 94.44 176 ARG A C 1
ATOM 1401 O O . ARG A 1 176 ? 5.894 -0.859 13.619 1.00 94.44 176 ARG A O 1
ATOM 1408 N N . VAL A 1 177 ? 3.841 -0.765 14.548 1.00 97.25 177 VAL A N 1
ATOM 1409 C CA . VAL A 1 177 ? 3.232 0.090 13.521 1.00 97.25 177 VAL A CA 1
ATOM 1410 C C . VAL A 1 177 ? 3.899 1.464 13.483 1.00 97.25 177 VAL A C 1
ATOM 1412 O O . VAL A 1 177 ? 4.313 1.906 12.414 1.00 97.25 177 VAL A O 1
ATOM 1415 N N . GLU A 1 178 ? 4.075 2.113 14.633 1.00 96.38 178 GLU A N 1
ATOM 1416 C CA . GLU A 1 178 ? 4.727 3.425 14.730 1.00 96.38 178 GLU A CA 1
ATOM 1417 C C . GLU A 1 178 ? 6.180 3.389 14.244 1.00 96.38 178 GLU A C 1
ATOM 1419 O O . GLU A 1 178 ? 6.598 4.283 13.507 1.00 96.38 178 GLU A O 1
ATOM 1424 N N . THR A 1 179 ? 6.940 2.343 14.588 1.00 95.38 179 THR A N 1
ATOM 1425 C CA . THR A 1 179 ? 8.299 2.148 14.063 1.00 95.38 179 THR A CA 1
ATOM 1426 C C . THR A 1 179 ? 8.298 2.053 12.540 1.00 95.38 179 THR A C 1
ATOM 1428 O O . THR A 1 179 ? 9.045 2.780 11.893 1.00 95.38 179 THR A O 1
ATOM 1431 N N . LYS A 1 180 ? 7.422 1.229 11.950 1.00 94.69 180 LYS A N 1
ATOM 1432 C CA . LYS A 1 180 ? 7.353 1.059 10.490 1.00 94.69 180 LYS A CA 1
ATOM 1433 C C . LYS A 1 180 ? 6.928 2.327 9.754 1.00 94.69 180 LYS A C 1
ATOM 1435 O O . LYS A 1 180 ? 7.487 2.625 8.703 1.00 94.69 180 LYS A O 1
ATOM 1440 N N . ILE A 1 181 ? 5.994 3.094 10.315 1.00 95.50 181 ILE A N 1
ATOM 1441 C CA . ILE A 1 181 ? 5.622 4.412 9.782 1.00 95.50 181 ILE A CA 1
ATOM 1442 C C . ILE A 1 181 ? 6.828 5.352 9.821 1.00 95.50 181 ILE A C 1
ATOM 1444 O O . ILE A 1 181 ? 7.154 5.973 8.815 1.00 95.50 181 ILE A O 1
ATOM 1448 N N . LYS A 1 182 ? 7.528 5.426 10.958 1.00 94.44 182 LYS A N 1
ATOM 1449 C CA . LYS A 1 182 ? 8.710 6.282 11.113 1.00 94.44 182 LYS A CA 1
ATOM 1450 C C . LYS A 1 182 ? 9.823 5.921 10.129 1.00 94.44 182 LYS A C 1
ATOM 1452 O O . LYS A 1 182 ? 10.455 6.822 9.584 1.00 94.44 182 LYS A O 1
ATOM 1457 N N . ASP A 1 183 ? 10.075 4.634 9.919 1.00 90.94 183 ASP A N 1
ATOM 1458 C CA . ASP A 1 183 ? 11.094 4.166 8.979 1.00 90.94 183 ASP A CA 1
ATOM 1459 C C . ASP A 1 183 ? 10.717 4.525 7.534 1.00 90.94 183 ASP A C 1
ATOM 1461 O O . ASP A 1 183 ? 11.543 5.087 6.813 1.00 90.94 183 ASP A O 1
ATOM 1465 N N . PHE A 1 184 ? 9.450 4.325 7.147 1.00 92.25 184 PHE A N 1
ATOM 1466 C CA . PHE A 1 184 ? 8.954 4.760 5.841 1.00 92.25 184 PHE A CA 1
ATOM 1467 C C . PHE A 1 184 ? 9.076 6.276 5.648 1.00 92.25 184 PHE A C 1
ATOM 1469 O O . PHE A 1 184 ? 9.521 6.709 4.591 1.00 92.25 184 PHE A O 1
ATOM 1476 N N . GLU A 1 185 ? 8.722 7.098 6.643 1.00 92.56 185 GLU A N 1
ATOM 1477 C CA . GLU A 1 185 ? 8.841 8.561 6.529 1.00 92.56 185 GLU A CA 1
ATOM 1478 C C . GLU A 1 185 ? 10.289 9.013 6.366 1.00 92.56 185 GLU A C 1
ATOM 1480 O O . GLU A 1 185 ? 10.566 9.874 5.534 1.00 92.56 185 GLU A O 1
ATOM 1485 N N . LYS A 1 186 ? 11.230 8.413 7.105 1.00 88.44 186 LYS A N 1
ATOM 1486 C CA . LYS A 1 186 ? 12.657 8.715 6.938 1.00 88.44 186 LYS A CA 1
ATOM 1487 C C . LYS A 1 186 ? 13.131 8.410 5.524 1.00 88.44 186 LYS A C 1
ATOM 1489 O O . LYS A 1 186 ? 13.849 9.219 4.947 1.00 88.44 186 LYS A O 1
ATOM 1494 N N . LEU A 1 187 ? 12.720 7.270 4.963 1.00 85.00 187 LEU A N 1
ATOM 1495 C CA . LEU A 1 187 ? 12.995 6.950 3.563 1.00 85.00 187 LEU A CA 1
ATOM 1496 C C . LEU A 1 187 ? 12.321 7.970 2.648 1.00 85.00 187 LEU A C 1
ATOM 1498 O O . LEU A 1 187 ? 12.945 8.550 1.772 1.00 85.00 187 LEU A O 1
ATOM 1502 N N . TRP A 1 188 ? 11.046 8.262 2.867 1.00 87.94 188 TRP A N 1
ATOM 1503 C CA . TRP A 1 188 ? 10.306 9.193 2.031 1.00 87.94 188 TRP A CA 1
ATOM 1504 C C . TRP A 1 188 ? 10.901 10.606 2.025 1.00 87.94 188 TRP A C 1
ATOM 1506 O O . TRP A 1 188 ? 10.874 11.264 0.985 1.00 87.94 188 TRP A O 1
ATOM 1516 N N . LEU A 1 189 ? 11.434 11.084 3.148 1.00 85.75 189 LEU A N 1
ATOM 1517 C CA . LEU A 1 189 ? 12.047 12.407 3.290 1.00 85.75 189 LEU A CA 1
ATOM 1518 C C . LEU A 1 189 ? 13.537 12.441 2.926 1.00 85.75 189 LEU A C 1
ATOM 1520 O O . LEU A 1 189 ? 14.110 13.525 2.917 1.00 85.75 189 LEU A O 1
ATOM 1524 N N . ASP A 1 190 ? 14.129 11.298 2.563 1.00 74.62 190 ASP A N 1
ATOM 1525 C CA . ASP A 1 190 ? 15.571 11.157 2.311 1.00 74.62 190 ASP A CA 1
ATOM 1526 C C . ASP A 1 190 ? 16.431 11.483 3.556 1.00 74.62 190 ASP A C 1
ATOM 1528 O O . ASP A 1 190 ? 17.547 11.985 3.477 1.00 74.62 190 ASP A O 1
ATOM 1532 N N . GLU A 1 191 ? 15.892 11.202 4.748 1.00 68.69 191 GLU A N 1
ATOM 1533 C CA . GLU A 1 191 ? 16.525 11.457 6.052 1.00 68.69 191 GLU A CA 1
ATOM 1534 C C . GLU A 1 191 ? 17.235 10.218 6.625 1.00 68.69 191 GLU A C 1
ATOM 1536 O O . GLU A 1 191 ? 17.758 10.229 7.747 1.00 68.69 191 GLU A O 1
ATOM 1541 N N . THR A 1 192 ? 17.262 9.108 5.885 1.00 59.81 192 THR A N 1
ATOM 1542 C CA . THR A 1 192 ? 18.019 7.919 6.278 1.00 59.81 192 THR A CA 1
ATOM 1543 C C . THR A 1 192 ? 19.516 8.186 6.174 1.00 59.81 192 THR A C 1
ATOM 1545 O O . THR A 1 192 ? 20.084 8.216 5.091 1.00 59.81 192 THR A O 1
ATOM 1548 N N . SER A 1 193 ? 20.173 8.326 7.329 1.00 45.12 193 SER A N 1
ATOM 1549 C CA . SER A 1 193 ? 21.595 8.682 7.480 1.00 45.12 193 SER A CA 1
ATOM 1550 C C . SER A 1 193 ? 22.593 7.646 6.939 1.00 45.12 193 SER A C 1
ATOM 1552 O O . SER A 1 193 ? 23.800 7.814 7.099 1.00 45.12 193 SER A O 1
ATOM 1554 N N . SER A 1 194 ? 22.128 6.556 6.323 1.00 46.59 194 SER A N 1
ATOM 1555 C CA . SER A 1 194 ? 22.999 5.699 5.529 1.00 46.59 194 SER A CA 1
ATOM 1556 C C . SER A 1 194 ? 23.223 6.370 4.179 1.00 46.59 194 SER A C 1
ATOM 1558 O O . SER A 1 194 ? 22.284 6.479 3.397 1.00 46.59 194 SER A O 1
ATOM 1560 N N . SER A 1 195 ? 24.463 6.765 3.902 1.00 39.00 195 SER A N 1
ATOM 1561 C CA . SER A 1 195 ? 24.988 7.383 2.671 1.00 39.00 195 SER A CA 1
ATOM 1562 C C . SER A 1 195 ? 24.802 6.565 1.368 1.00 39.00 195 SER A C 1
ATOM 1564 O O . SER A 1 195 ? 25.660 6.587 0.489 1.00 39.00 195 SER A O 1
ATOM 1566 N N . ARG A 1 196 ? 23.742 5.759 1.256 1.00 49.31 196 ARG A N 1
ATOM 1567 C CA . ARG A 1 196 ? 23.677 4.552 0.419 1.00 49.31 196 ARG A CA 1
ATOM 1568 C C . ARG A 1 196 ? 22.535 4.535 -0.588 1.00 49.31 196 ARG A C 1
ATOM 1570 O O . ARG A 1 196 ? 22.419 3.578 -1.347 1.00 49.31 196 ARG A O 1
ATOM 1577 N N . SER A 1 197 ? 21.659 5.535 -0.604 1.00 47.53 197 SER A N 1
ATOM 1578 C CA . SER A 1 197 ? 20.549 5.590 -1.558 1.00 47.53 197 SER A CA 1
ATOM 1579 C C . SER A 1 197 ? 20.183 7.037 -1.853 1.00 47.53 197 SER A C 1
ATOM 1581 O O . SER A 1 197 ? 19.930 7.788 -0.923 1.00 47.53 197 SER A O 1
ATOM 1583 N N . MET A 1 198 ? 20.162 7.426 -3.126 1.00 53.38 198 MET A N 1
ATOM 1584 C CA . MET A 1 198 ? 19.577 8.689 -3.568 1.00 53.38 198 MET A CA 1
ATOM 1585 C C . MET A 1 198 ? 18.141 8.405 -3.986 1.00 53.38 198 MET A C 1
ATOM 1587 O O . MET A 1 198 ? 17.898 7.549 -4.843 1.00 53.38 198 MET A O 1
ATOM 1591 N N . ILE A 1 199 ? 17.181 9.090 -3.370 1.00 55.62 199 ILE A N 1
ATOM 1592 C CA . ILE A 1 199 ? 15.774 8.898 -3.699 1.00 55.62 199 ILE A CA 1
ATOM 1593 C C . ILE A 1 199 ? 15.357 9.935 -4.733 1.00 55.62 199 ILE A C 1
ATOM 1595 O O . ILE A 1 199 ? 14.984 11.063 -4.403 1.00 55.62 199 ILE A O 1
ATOM 1599 N N . LEU A 1 200 ? 15.391 9.523 -5.999 1.00 55.38 200 LEU A N 1
ATOM 1600 C CA . LEU A 1 200 ? 14.977 10.375 -7.098 1.00 55.38 200 LEU A CA 1
ATOM 1601 C C . LEU A 1 200 ? 13.463 10.545 -7.114 1.00 55.38 200 LEU A C 1
ATOM 1603 O O . LEU A 1 200 ? 12.686 9.587 -7.014 1.00 55.38 200 LEU A O 1
ATOM 1607 N N . ASN A 1 201 ? 13.024 11.783 -7.293 1.00 55.81 201 ASN A N 1
ATOM 1608 C CA . ASN A 1 201 ? 11.619 12.090 -7.477 1.00 55.81 201 ASN A CA 1
ATOM 1609 C C . ASN A 1 201 ? 11.307 12.117 -8.974 1.00 55.81 201 ASN A C 1
ATOM 1611 O O . ASN A 1 201 ? 11.614 13.094 -9.660 1.00 55.81 201 ASN A O 1
ATOM 1615 N N . LEU A 1 202 ? 10.628 11.081 -9.475 1.00 55.12 202 LEU A N 1
ATOM 1616 C CA . LEU A 1 202 ? 10.239 11.000 -10.889 1.00 55.12 202 LEU A CA 1
ATOM 1617 C C . LEU A 1 202 ? 9.400 12.203 -11.346 1.00 55.12 202 LEU A C 1
ATOM 1619 O O . LEU A 1 202 ? 9.495 12.601 -12.503 1.00 55.12 202 LEU A O 1
ATOM 1623 N N . LEU A 1 203 ? 8.644 12.839 -10.441 1.00 49.84 203 LEU A N 1
ATOM 1624 C CA . LEU A 1 203 ? 7.853 14.042 -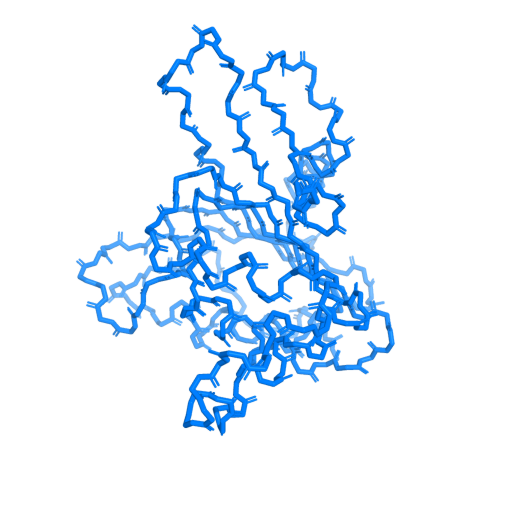10.738 1.00 49.84 203 LEU A CA 1
ATOM 1625 C C . LEU A 1 203 ? 8.702 15.318 -10.915 1.00 49.84 203 LEU A C 1
ATOM 1627 O O . LEU A 1 203 ? 8.174 16.358 -11.330 1.00 49.84 203 LEU A O 1
ATOM 1631 N N . LYS A 1 204 ? 9.988 15.290 -10.546 1.00 42.84 204 LYS A N 1
ATOM 1632 C CA . LYS A 1 204 ? 10.903 16.441 -10.627 1.00 42.84 204 LYS A CA 1
ATOM 1633 C C . LYS A 1 204 ? 12.120 16.200 -11.522 1.00 42.84 204 LYS A C 1
ATOM 1635 O O . LYS A 1 204 ? 12.584 17.165 -12.113 1.00 42.84 204 LYS A O 1
ATOM 1640 N N . GLU A 1 205 ? 12.613 14.968 -11.635 1.00 41.69 205 GLU A N 1
ATOM 1641 C CA . GLU A 1 205 ? 13.975 14.713 -12.133 1.00 41.69 205 GLU A CA 1
ATOM 1642 C C . GLU A 1 205 ? 14.064 14.015 -13.494 1.00 41.69 205 GLU A C 1
ATOM 1644 O O . GLU A 1 205 ? 15.145 13.984 -14.072 1.00 41.69 205 GLU A O 1
ATOM 1649 N N . ILE A 1 206 ? 12.954 13.556 -14.093 1.00 40.19 206 ILE A N 1
ATOM 1650 C CA . ILE A 1 206 ? 12.956 13.236 -15.536 1.00 40.19 206 ILE A CA 1
ATOM 1651 C C . ILE A 1 206 ? 12.708 14.515 -16.342 1.00 40.19 206 ILE A C 1
ATOM 1653 O O . ILE A 1 206 ? 11.687 14.682 -17.013 1.00 40.19 206 ILE A O 1
ATOM 1657 N N . VAL A 1 207 ? 13.659 15.435 -16.235 1.00 32.28 207 VAL A N 1
ATOM 1658 C CA . VAL A 1 207 ? 13.858 16.539 -17.169 1.00 32.28 207 VAL A CA 1
ATOM 1659 C C . VAL A 1 207 ? 15.317 16.449 -17.604 1.00 32.28 207 VAL A C 1
ATOM 1661 O O . VAL A 1 207 ? 16.197 17.018 -16.965 1.00 32.28 207 VAL A O 1
ATOM 1664 N N . TYR A 1 208 ? 15.552 15.670 -18.658 1.00 29.05 208 TYR A N 1
ATOM 1665 C CA . TYR A 1 208 ? 16.684 15.866 -19.559 1.00 29.05 208 TYR A CA 1
ATOM 1666 C C . TYR A 1 208 ? 16.138 16.440 -20.862 1.00 29.05 208 TYR A C 1
ATOM 1668 O O . TYR A 1 208 ? 15.075 15.943 -21.311 1.00 29.05 208 TYR A O 1
#

Sequence (208 aa):
MELRKLKLKEQYRSDEDDIVSDFLIPCLNNCIEYDRAVEYVTLSGLTTLSLGFHNSTPNARMRLISGHQFGIKDLNMMTKLFSKNGNSWKNFNPELIRDVKLEQIRRLVNDGNLMLKIGIPSSEDIDGTFSEKVGIFRDANGDSVVFSGTSSVMLARRAKNFETIDVFTSWNDKSRVETKIKDFEKLWLDETSSSRSMILNLLKEIVY

Solvent-accessible surface area (backbone atoms only — not comparable to full-atom values): 11611 Å² total; per-residue (Å²): 101,54,61,85,79,54,91,74,63,60,59,50,36,55,89,83,38,55,56,56,73,76,44,51,36,58,47,34,62,16,31,37,34,38,41,34,37,31,42,46,75,33,64,68,23,54,43,54,50,49,65,21,53,65,61,79,50,94,79,25,37,34,44,37,39,21,24,67,70,58,55,74,70,39,45,59,48,51,54,52,65,44,40,87,57,82,67,63,60,74,75,50,58,70,75,63,68,67,37,68,60,56,52,50,46,45,47,34,39,75,74,63,27,40,45,56,32,33,40,34,49,34,88,91,43,92,80,62,72,56,77,57,37,39,38,37,34,28,21,84,83,71,50,36,43,33,36,39,42,75,54,71,83,33,67,65,106,74,61,92,61,89,30,41,38,41,43,40,33,47,88,82,34,40,71,63,40,52,50,54,51,53,54,50,49,30,58,75,70,69,63,55,86,60,92,50,58,48,70,43,43,49,79,74,63,76,72,129

Mean predicted aligned error: 9.19 Å

Radius of gyration: 16.94 Å; Cα contacts (8 Å, |Δi|>4): 348; chains: 1; bounding box: 44×38×48 Å

Secondary structure (DSSP, 8-state):
--GGGS---SEEETTT--IIIIIIHHHHTT-SEEEEEES---HHHHHHHHHH-----TT-EEEEEEES---HHHHHHHHHHH-S-TTTTTTS-HHHHT-HHHHHHHHHHHTTSEEEEEEEE-TT-TT------EEEEE-TTS-EEEEEES----S-TT-----EEEEEETTT-HHHHHHHHHHHHHHHHT---STTEEEEEHHHH---

Nearest PDB structures (foldseek):
  4rct-assembly1_B  TM=7.172E-01  e=1.973E-05  Neisseria gonorrhoeae FA 1090
  3sq5-assembly6_C  TM=7.009E-01  e=3.434E-04  Saccharomyces cerevisiae S288C
  6h7g-assembly1_B  TM=2.016E-01  e=5.847E-01  Chlamydomonas reinhardtii
  3bgw-assembly2_D  TM=2.985E-01  e=8.513E+00  Bacillus phage SPP1
  3bgw-assembly1_A  TM=2.995E-01  e=8.513E+00  Bacillus phage SPP1